Protein AF-A0A950DM46-F1 (afdb_monomer_lite)

Radius of gyration: 32.62 Å; chains: 1; bounding box: 121×44×93 Å

Foldseek 3Di:
DPPVPVVVVVVVVVVVVVVVVVVVVVVVVVVVVVVVVVVVVVVVVVVVVVVVVVVVLVVLLVVLLVLLLVLLVLLVQLLVLCVCCVVVVVVPSSVVSNVVSVVVSVVSVVVSVVSCVVSCVVPPPDDVLLVLLLVLQVLQQAHSSPDDPCSSVLLVVLLVVCLPPCLLVVLLVVCVVVVVLPLLLVLLVVLVHRSLCSCLLCLQASQQQWAWADQDPQAIQHGSNRDRPVLCVVLPWDADPCRRPSGGDPNTCSSVSNSVSNSVSVLLSVLCSALLVNGSLLSLLCSVVNCVQSRVLLVPWDPRSNCSYPVNSCVVPVVPRDPCSVVRSSNSSSSSSCLCAVVVSPHPDGRSNDPVD

Structure (mmCIF, N/CA/C/O backbone):
data_AF-A0A950DM46-F1
#
_entry.id   AF-A0A950DM46-F1
#
loop_
_atom_site.group_PDB
_atom_site.id
_atom_site.type_symbol
_atom_site.label_atom_id
_atom_site.label_alt_id
_atom_site.label_comp_id
_atom_site.label_asym_id
_atom_site.label_entity_id
_atom_site.label_seq_id
_atom_site.pdbx_PDB_ins_code
_atom_site.Cartn_x
_atom_site.Cartn_y
_atom_site.Cartn_z
_atom_site.occupancy
_atom_site.B_iso_or_equiv
_atom_site.auth_seq_id
_atom_site.auth_comp_id
_atom_site.auth_asym_id
_atom_site.auth_atom_id
_atom_site.pdbx_PDB_model_num
ATOM 1 N N . GLU A 1 1 ? -90.905 4.728 64.020 1.00 50.03 1 GLU A N 1
ATOM 2 C CA . GLU A 1 1 ? -89.471 5.110 64.030 1.00 50.03 1 GLU A CA 1
ATOM 3 C C . GLU A 1 1 ? -88.544 4.209 63.187 1.00 50.03 1 GLU A C 1
ATOM 5 O O . GLU A 1 1 ? -87.334 4.362 63.252 1.00 50.03 1 GLU A O 1
ATOM 10 N N . VAL A 1 2 ? -89.054 3.343 62.298 1.00 52.19 2 VAL A N 1
ATOM 11 C CA . VAL A 1 2 ? -88.246 2.278 61.648 1.00 52.19 2 VAL A CA 1
ATOM 12 C C . VAL A 1 2 ? -87.426 2.741 60.417 1.00 52.19 2 VAL A C 1
ATOM 14 O O . VAL A 1 2 ? -86.532 2.041 59.955 1.00 52.19 2 VAL A O 1
ATOM 17 N N . VAL A 1 3 ? -87.658 3.950 59.889 1.00 50.31 3 VAL A N 1
ATOM 18 C CA . VAL A 1 3 ? -87.017 4.432 58.637 1.00 50.31 3 VAL A CA 1
ATOM 19 C C . VAL A 1 3 ? -85.635 5.084 58.876 1.00 50.31 3 VAL A C 1
ATOM 21 O O . VAL A 1 3 ? -84.799 5.168 57.971 1.00 50.31 3 VAL A O 1
ATOM 24 N N . GLY A 1 4 ? -85.348 5.510 60.112 1.00 58.66 4 GLY A N 1
ATOM 25 C CA . GLY A 1 4 ? -84.106 6.208 60.471 1.00 58.66 4 GLY A CA 1
ATOM 26 C C . GLY A 1 4 ? -82.894 5.295 60.687 1.00 58.66 4 GLY A C 1
ATOM 27 O O . GLY A 1 4 ? -81.771 5.690 60.364 1.00 58.66 4 GLY A O 1
ATOM 28 N N . GLU A 1 5 ? -83.099 4.076 61.192 1.00 59.75 5 GLU A N 1
ATOM 29 C CA . GLU A 1 5 ? -82.005 3.127 61.447 1.00 59.75 5 GLU A CA 1
ATOM 30 C C . GLU A 1 5 ? -81.460 2.514 60.162 1.00 59.75 5 GLU A C 1
ATOM 32 O O . GLU A 1 5 ? -80.247 2.474 59.970 1.00 59.75 5 GLU A O 1
ATOM 37 N N . HIS A 1 6 ? -82.338 2.118 59.237 1.00 59.31 6 HIS A N 1
ATOM 38 C CA . HIS A 1 6 ? -81.925 1.476 57.989 1.00 59.31 6 HIS A CA 1
ATOM 39 C C . HIS A 1 6 ? -81.092 2.422 57.107 1.00 59.31 6 HIS A C 1
ATOM 41 O O . HIS A 1 6 ? -80.058 2.043 56.560 1.00 59.31 6 HIS A O 1
ATOM 47 N N . THR A 1 7 ? -81.474 3.702 57.067 1.00 68.38 7 THR A N 1
ATOM 48 C CA . THR A 1 7 ? -80.741 4.754 56.347 1.00 68.38 7 THR A CA 1
ATOM 49 C C . THR A 1 7 ? -79.381 5.063 56.987 1.00 68.38 7 THR A C 1
ATOM 51 O O . THR A 1 7 ? -78.403 5.297 56.272 1.00 68.38 7 THR A O 1
ATOM 54 N N . ARG A 1 8 ? -79.278 5.038 58.328 1.00 67.50 8 ARG A N 1
ATOM 55 C CA . ARG A 1 8 ? -77.979 5.143 59.017 1.00 67.50 8 ARG A CA 1
ATOM 56 C C . ARG A 1 8 ? -77.099 3.940 58.711 1.00 67.50 8 ARG A C 1
ATOM 58 O O . ARG A 1 8 ? -75.942 4.144 58.377 1.00 67.50 8 ARG A O 1
ATOM 65 N N . PHE A 1 9 ? -77.646 2.727 58.751 1.00 71.75 9 PHE A N 1
ATOM 66 C CA . PHE A 1 9 ? -76.908 1.495 58.470 1.00 71.75 9 PHE A CA 1
ATOM 67 C C . PHE A 1 9 ? -76.311 1.492 57.057 1.00 71.75 9 PHE A C 1
ATOM 69 O O . PHE A 1 9 ? -75.130 1.202 56.886 1.00 71.75 9 PHE A O 1
ATOM 76 N N . ILE A 1 10 ? -77.094 1.914 56.055 1.00 70.50 10 ILE A N 1
ATOM 77 C CA . ILE A 1 10 ? -76.623 2.054 54.670 1.00 70.50 10 ILE A CA 1
ATOM 78 C C . ILE A 1 10 ? -75.519 3.110 54.573 1.00 70.50 10 ILE A C 1
ATOM 80 O O . ILE A 1 10 ? -74.519 2.865 53.908 1.00 70.50 10 ILE A O 1
ATOM 84 N N . ARG A 1 11 ? -75.642 4.260 55.256 1.00 70.94 11 ARG A N 1
ATOM 85 C CA . ARG A 1 11 ? -74.584 5.289 55.285 1.00 70.94 11 ARG A CA 1
ATOM 86 C C . ARG A 1 11 ? -73.297 4.796 55.940 1.00 70.94 11 ARG A C 1
ATOM 88 O O . ARG A 1 11 ? -72.226 5.094 55.419 1.00 70.94 11 ARG A O 1
ATOM 95 N N . THR A 1 12 ? -73.389 4.062 57.047 1.00 71.88 12 THR A N 1
ATOM 96 C CA . THR A 1 12 ? -72.218 3.505 57.735 1.00 71.88 12 THR A CA 1
ATOM 97 C C . THR A 1 12 ? -71.532 2.460 56.859 1.00 71.88 12 THR A C 1
ATOM 99 O O . THR A 1 12 ? -70.332 2.567 56.637 1.00 71.88 12 THR A O 1
ATOM 102 N N . ALA A 1 13 ? -72.296 1.547 56.248 1.00 70.31 13 ALA A N 1
ATOM 103 C CA . ALA A 1 13 ? -71.770 0.557 55.308 1.00 70.31 13 ALA A CA 1
ATOM 104 C C . ALA A 1 13 ? -71.145 1.207 54.057 1.00 70.31 13 ALA A C 1
ATOM 106 O O . ALA A 1 13 ? -70.074 0.801 53.616 1.00 70.31 13 ALA A O 1
ATOM 107 N N . PHE A 1 14 ? -71.751 2.266 53.502 1.00 73.44 14 PHE A N 1
ATOM 108 C CA . PHE A 1 14 ? -71.174 3.009 52.372 1.00 73.44 14 PHE A CA 1
ATOM 109 C C . PHE A 1 14 ? -69.882 3.745 52.751 1.00 73.44 14 PHE A C 1
ATOM 111 O O . PHE A 1 14 ? -68.944 3.789 51.956 1.00 73.44 14 PHE A O 1
ATOM 118 N N . ALA A 1 15 ? -69.819 4.327 53.952 1.00 73.19 15 ALA A N 1
ATOM 119 C CA . ALA A 1 15 ? -68.618 4.983 54.466 1.00 73.19 15 ALA A CA 1
ATOM 120 C C . ALA A 1 15 ? -67.485 3.975 54.726 1.00 73.19 15 ALA A C 1
ATOM 122 O O . ALA A 1 15 ? -66.315 4.262 54.456 1.00 73.19 15 ALA A O 1
ATOM 123 N N . GLU A 1 16 ? -67.828 2.776 55.191 1.00 76.31 16 GLU A N 1
ATOM 124 C CA . GLU A 1 16 ? -66.898 1.668 55.408 1.00 76.31 16 GLU A CA 1
ATOM 125 C C . GLU A 1 16 ? -66.355 1.126 54.073 1.00 76.31 16 GLU A C 1
ATOM 127 O O . GLU A 1 16 ? -65.143 1.057 53.877 1.00 76.31 16 GLU A O 1
ATOM 132 N N . ILE A 1 17 ? -67.223 0.917 53.077 1.00 73.56 17 ILE A N 1
ATOM 133 C CA . ILE A 1 17 ? -66.819 0.539 51.711 1.00 73.56 17 ILE A CA 1
ATOM 134 C C . ILE A 1 17 ? -65.948 1.630 51.061 1.00 73.56 17 ILE A C 1
ATOM 136 O O . ILE A 1 17 ? -64.929 1.323 50.440 1.00 73.56 17 ILE A O 1
ATOM 140 N N . GLN A 1 18 ? -66.285 2.916 51.219 1.00 73.69 18 GLN A N 1
ATOM 141 C CA . GLN A 1 18 ? -65.465 4.015 50.688 1.00 73.69 18 GLN A CA 1
ATOM 142 C C . GLN A 1 18 ? -64.086 4.105 51.355 1.00 73.69 18 GLN A C 1
ATOM 144 O O . GLN A 1 18 ? -63.101 4.459 50.698 1.00 73.69 18 GLN A O 1
ATOM 149 N N . THR A 1 19 ? -63.990 3.816 52.653 1.00 75.81 19 THR A N 1
ATOM 150 C CA . THR A 1 19 ? -62.706 3.823 53.369 1.00 75.81 19 THR A CA 1
ATOM 151 C C . THR A 1 19 ? -61.852 2.606 53.013 1.00 75.81 19 THR A C 1
ATOM 153 O O . THR A 1 19 ? -60.647 2.769 52.803 1.00 75.81 19 THR A O 1
ATOM 156 N N . GLU A 1 20 ? -62.453 1.428 52.839 1.00 77.06 20 GLU A N 1
ATOM 157 C CA . GLU A 1 20 ? -61.808 0.231 52.281 1.00 77.06 20 GLU A CA 1
ATOM 158 C C . GLU A 1 20 ? -61.271 0.479 50.862 1.00 77.06 20 GLU A C 1
ATOM 160 O O . GLU A 1 20 ? -60.091 0.240 50.595 1.00 77.06 20 GLU A O 1
ATOM 165 N N . GLN A 1 21 ? -62.082 1.059 49.967 1.00 73.69 21 GLN A N 1
ATOM 166 C CA . GLN A 1 21 ? -61.667 1.389 48.598 1.00 73.69 21 GLN A CA 1
ATOM 167 C C . GLN A 1 21 ? -60.516 2.405 48.562 1.00 73.69 21 GLN A C 1
ATOM 169 O O . GLN A 1 21 ? -59.552 2.221 47.815 1.00 73.69 21 GLN A O 1
ATOM 174 N N . LYS A 1 22 ? -60.552 3.453 49.400 1.00 75.88 22 LYS A N 1
ATOM 175 C CA . LYS A 1 22 ? -59.443 4.420 49.517 1.00 75.88 22 LYS A CA 1
ATOM 176 C C . LYS A 1 22 ? -58.155 3.769 50.031 1.00 75.88 22 LYS A C 1
ATOM 178 O O . LYS A 1 22 ? -57.078 4.096 49.530 1.00 75.88 22 LYS A O 1
ATOM 183 N N . LYS A 1 23 ? -58.244 2.839 50.992 1.00 78.12 23 LYS A N 1
ATOM 184 C CA . LYS A 1 23 ? -57.094 2.057 51.488 1.00 78.12 23 LYS A CA 1
ATOM 185 C C . LYS A 1 23 ? -56.543 1.111 50.416 1.00 78.12 23 LYS A C 1
ATOM 187 O O . LYS A 1 23 ? -55.327 1.025 50.255 1.00 78.12 23 LYS A O 1
ATOM 192 N N . ALA A 1 24 ? -57.406 0.443 49.651 1.00 74.62 24 ALA A N 1
ATOM 193 C CA . ALA A 1 24 ? -56.998 -0.424 48.547 1.00 74.62 24 ALA A CA 1
ATOM 194 C C . ALA A 1 24 ? -56.292 0.370 47.434 1.00 74.62 24 ALA A C 1
ATOM 196 O O . ALA A 1 24 ? -55.216 -0.025 46.981 1.00 74.62 24 ALA A O 1
ATOM 197 N N . HIS A 1 25 ? -56.833 1.534 47.058 1.00 76.75 25 HIS A N 1
ATOM 198 C CA . HIS A 1 25 ? -56.236 2.400 46.043 1.00 76.75 25 HIS A CA 1
ATOM 199 C C . HIS A 1 25 ? -54.913 3.033 46.509 1.00 76.75 25 HIS A C 1
ATOM 201 O O . HIS A 1 25 ? -53.959 3.111 45.733 1.00 76.75 25 HIS A O 1
ATOM 207 N N . SER A 1 26 ? -54.795 3.425 47.786 1.00 77.50 26 SER A N 1
ATOM 208 C CA . SER A 1 26 ? -53.526 3.919 48.342 1.00 77.50 26 SER A CA 1
ATOM 209 C C . SER A 1 26 ? -52.462 2.817 48.412 1.00 77.50 26 SER A C 1
ATOM 211 O O . SER A 1 26 ? -51.301 3.070 48.088 1.00 77.50 26 SER A O 1
ATOM 213 N N . ARG A 1 27 ? -52.854 1.577 48.743 1.00 80.50 27 ARG A N 1
ATOM 214 C CA . ARG A 1 27 ? -51.976 0.398 48.719 1.00 80.50 27 ARG A CA 1
ATOM 215 C C . ARG A 1 27 ? -51.505 0.084 47.299 1.00 80.50 27 ARG A C 1
ATOM 217 O O . ARG A 1 27 ? -50.308 -0.103 47.106 1.00 80.50 27 ARG A O 1
ATOM 224 N N . GLN A 1 28 ? -52.402 0.108 46.309 1.00 78.25 28 GLN A N 1
ATOM 225 C CA . GLN A 1 28 ? -52.048 -0.042 44.892 1.00 78.25 28 GLN A CA 1
ATOM 226 C C . GLN A 1 28 ? -51.090 1.058 44.415 1.00 78.25 28 GLN A C 1
ATOM 228 O O . GLN A 1 28 ? -50.064 0.741 43.821 1.00 78.25 28 GLN A O 1
ATOM 233 N N . ARG A 1 29 ? -51.351 2.336 44.735 1.00 82.94 29 ARG A N 1
ATOM 234 C CA . ARG A 1 29 ? -50.423 3.446 44.438 1.00 82.94 29 ARG A CA 1
ATOM 235 C C . ARG A 1 29 ? -49.050 3.238 45.070 1.00 82.94 29 ARG A C 1
ATOM 237 O O . ARG A 1 29 ? -48.042 3.488 44.422 1.00 82.94 29 ARG A O 1
ATOM 244 N N . ARG A 1 30 ? -48.996 2.772 46.320 1.00 84.31 30 ARG A N 1
ATOM 245 C CA . ARG A 1 30 ? -47.734 2.522 47.029 1.00 84.31 30 ARG A CA 1
ATOM 246 C C . ARG A 1 30 ? -46.947 1.380 46.387 1.00 84.31 30 ARG A C 1
ATOM 248 O O . ARG A 1 30 ? -45.749 1.527 46.188 1.00 84.31 30 ARG A O 1
ATOM 255 N N . ILE A 1 31 ? -47.619 0.291 46.009 1.00 84.56 31 ILE A N 1
ATOM 256 C CA . ILE A 1 31 ? -47.013 -0.823 45.262 1.00 84.56 31 ILE A CA 1
ATOM 257 C C . ILE A 1 31 ? -46.482 -0.333 43.910 1.00 84.56 31 ILE A C 1
ATOM 259 O O . ILE A 1 31 ? -45.352 -0.648 43.553 1.00 84.56 31 ILE A O 1
ATOM 263 N N . PHE A 1 32 ? -47.253 0.483 43.189 1.00 80.75 32 PHE A N 1
ATOM 264 C CA . PHE A 1 32 ? -46.844 1.045 41.903 1.00 80.75 32 PHE A CA 1
ATOM 265 C C . PHE A 1 32 ? -45.624 1.972 42.025 1.00 80.75 32 PHE A C 1
ATOM 267 O O . PHE A 1 32 ? -44.680 1.849 41.252 1.00 80.75 32 PHE A O 1
ATOM 274 N N . LEU A 1 33 ? -45.591 2.849 43.034 1.00 86.06 33 LEU A N 1
ATOM 275 C CA . LEU A 1 33 ? -44.435 3.711 43.311 1.00 86.06 33 LEU A CA 1
ATOM 276 C C . LEU A 1 33 ? -43.188 2.906 43.700 1.00 86.06 33 LEU A C 1
ATOM 278 O O . LEU A 1 33 ? -42.092 3.239 43.257 1.00 86.06 33 LEU A O 1
ATOM 282 N N . ILE A 1 34 ? -43.348 1.832 44.481 1.00 89.81 34 ILE A N 1
ATOM 283 C CA . ILE A 1 34 ? -42.251 0.908 44.799 1.00 89.81 34 ILE A CA 1
ATOM 284 C C . ILE A 1 34 ? -41.756 0.220 43.524 1.00 89.81 34 ILE A C 1
ATOM 286 O O . ILE A 1 34 ? -40.552 0.176 43.299 1.00 89.81 34 ILE A O 1
ATOM 290 N N . ALA A 1 35 ? -42.657 -0.264 42.665 1.00 81.06 35 ALA A N 1
ATOM 291 C CA . ALA A 1 35 ? -42.292 -0.896 41.400 1.00 81.06 35 ALA A CA 1
ATOM 292 C C . ALA A 1 35 ? -41.526 0.066 40.474 1.00 81.06 35 ALA A C 1
ATOM 294 O O . ALA A 1 35 ? -40.492 -0.314 39.928 1.00 81.06 35 ALA A O 1
ATOM 295 N N . ILE A 1 36 ? -41.966 1.326 40.358 1.00 86.56 36 ILE A N 1
ATOM 296 C CA . ILE A 1 36 ? -41.231 2.373 39.628 1.00 86.56 36 ILE A CA 1
ATOM 297 C C . ILE A 1 36 ? -39.853 2.610 40.252 1.00 86.56 36 ILE A C 1
ATOM 299 O O . ILE A 1 36 ? -38.864 2.673 39.528 1.00 86.56 36 ILE A O 1
ATOM 303 N N . GLY A 1 37 ? -39.770 2.714 41.582 1.00 88.94 37 GLY A N 1
ATOM 304 C CA . GLY A 1 37 ? -38.500 2.892 42.288 1.00 88.94 37 GLY A CA 1
ATOM 305 C C . GLY A 1 37 ? -37.523 1.742 42.032 1.00 88.94 37 GLY A C 1
ATOM 306 O O . GLY A 1 37 ? -36.356 1.983 41.737 1.00 88.94 37 GLY A O 1
ATOM 307 N N . VAL A 1 38 ? -38.005 0.496 42.060 1.00 90.06 38 VAL A N 1
ATOM 308 C CA . VAL A 1 38 ? -37.207 -0.698 41.740 1.00 90.06 38 VAL A CA 1
ATOM 309 C C . VAL A 1 38 ? -36.726 -0.663 40.288 1.00 90.06 38 VAL A C 1
ATOM 311 O O . VAL A 1 38 ? -35.542 -0.880 40.039 1.00 90.06 38 VAL A O 1
ATOM 314 N N . LEU A 1 39 ? -37.600 -0.333 39.332 1.00 85.94 39 LEU A N 1
ATOM 315 C CA . LEU A 1 39 ? -37.222 -0.205 37.920 1.00 85.94 39 LEU A CA 1
ATOM 316 C C . LEU A 1 39 ? -36.185 0.903 37.696 1.00 85.94 39 LEU A C 1
ATOM 318 O O . LEU A 1 39 ? -35.246 0.706 36.927 1.00 85.94 39 LEU A O 1
ATOM 322 N N . ALA A 1 40 ? -36.307 2.035 38.392 1.00 88.12 40 ALA A N 1
ATOM 323 C CA . ALA A 1 40 ? -35.333 3.120 38.326 1.00 88.12 40 ALA A CA 1
ATOM 324 C C . ALA A 1 40 ? -33.957 2.683 38.859 1.00 88.12 40 ALA A C 1
ATOM 326 O O . ALA A 1 40 ? -32.942 2.944 38.216 1.00 88.12 40 ALA A O 1
ATOM 327 N N . VAL A 1 41 ? -33.913 1.960 39.984 1.00 93.56 41 VAL A N 1
ATOM 328 C CA . VAL A 1 41 ? -32.663 1.415 40.544 1.00 93.56 41 VAL A CA 1
ATOM 329 C C . VAL A 1 41 ? -32.025 0.397 39.597 1.00 93.56 41 VAL A C 1
ATOM 331 O O . VAL A 1 41 ? -30.820 0.464 39.364 1.00 93.56 41 VAL A O 1
ATOM 334 N N . ILE A 1 42 ? -32.816 -0.502 39.000 1.00 90.00 42 ILE A N 1
ATOM 335 C CA . ILE A 1 42 ? -32.326 -1.456 37.992 1.00 90.00 42 ILE A CA 1
ATOM 336 C C . ILE A 1 42 ? -31.770 -0.708 36.774 1.00 90.00 42 ILE A C 1
ATOM 338 O O . ILE A 1 42 ? -30.680 -1.031 36.310 1.00 90.00 42 ILE A O 1
ATOM 342 N N . GLY A 1 43 ? -32.469 0.320 36.285 1.00 86.19 43 GLY A N 1
ATOM 343 C CA . GLY A 1 43 ? -32.009 1.150 35.171 1.00 86.19 43 GLY A CA 1
ATOM 344 C C . GLY A 1 43 ? -30.679 1.850 35.463 1.00 86.19 43 GLY A C 1
ATOM 345 O O . GLY A 1 43 ? -29.779 1.820 34.627 1.00 86.19 43 GLY A O 1
ATOM 346 N N . ILE A 1 44 ? -30.515 2.408 36.668 1.00 93.31 44 ILE A N 1
ATOM 347 C CA . ILE A 1 44 ? -29.252 3.014 37.119 1.00 93.31 44 ILE A CA 1
ATOM 348 C C . ILE A 1 44 ? -28.146 1.960 37.218 1.00 93.31 44 ILE A C 1
ATOM 350 O O . ILE A 1 44 ? -27.027 2.222 36.788 1.00 93.31 44 ILE A O 1
ATOM 354 N N . ALA A 1 45 ? -28.439 0.765 37.738 1.00 89.50 45 ALA A N 1
ATOM 355 C CA . ALA A 1 45 ? -27.462 -0.316 37.842 1.00 89.50 45 ALA A CA 1
ATOM 356 C C . ALA A 1 45 ? -27.002 -0.811 36.459 1.00 89.50 45 ALA A C 1
ATOM 358 O O . ALA A 1 45 ? -25.802 -0.944 36.227 1.00 89.50 45 ALA A O 1
ATOM 359 N N . ILE A 1 46 ? -27.934 -1.016 35.519 1.00 90.69 46 ILE A N 1
ATOM 360 C CA . ILE A 1 46 ? -27.627 -1.385 34.127 1.00 90.69 46 ILE A CA 1
ATOM 361 C C . ILE A 1 46 ? -26.831 -0.269 33.446 1.00 90.69 46 ILE A C 1
ATOM 363 O O . ILE A 1 46 ? -25.808 -0.546 32.825 1.00 90.69 46 ILE A O 1
ATOM 367 N N . GLY A 1 47 ? -27.262 0.987 33.589 1.00 88.56 47 GLY A N 1
ATOM 368 C CA . GLY A 1 47 ? -26.566 2.147 33.032 1.00 88.56 47 GLY A CA 1
ATOM 369 C C . GLY A 1 47 ? -25.154 2.307 33.598 1.00 88.56 47 GLY A C 1
ATOM 370 O O . GLY A 1 47 ? -24.208 2.509 32.841 1.00 88.56 47 GLY A O 1
ATOM 371 N N . GLY A 1 48 ? -24.987 2.139 34.911 1.00 91.19 48 GLY A N 1
ATOM 372 C CA . GLY A 1 48 ? -23.693 2.172 35.590 1.00 91.19 48 GLY A CA 1
ATOM 373 C C . GLY A 1 48 ? -22.772 1.031 35.155 1.00 91.19 48 GLY A C 1
ATOM 374 O O . GLY A 1 48 ? -21.595 1.264 34.885 1.00 91.19 48 GLY A O 1
ATOM 375 N N . TYR A 1 49 ? -23.306 -0.184 35.008 1.00 89.38 49 TYR A N 1
ATOM 376 C CA . TYR A 1 49 ? -22.556 -1.331 34.495 1.00 89.38 49 TYR A CA 1
ATOM 377 C C . TYR A 1 49 ? -22.135 -1.134 33.030 1.00 89.38 49 TYR A C 1
ATOM 379 O O . TYR A 1 49 ? -20.968 -1.333 32.696 1.00 89.38 49 TYR A O 1
ATOM 387 N N . ALA A 1 50 ? -23.041 -0.662 32.167 1.00 85.12 50 ALA A N 1
ATOM 388 C CA . ALA A 1 50 ? -22.738 -0.335 30.773 1.00 85.12 50 ALA A CA 1
ATOM 389 C C . ALA A 1 50 ? -21.685 0.781 30.659 1.00 85.12 50 ALA A C 1
ATOM 391 O O . ALA A 1 50 ? -20.758 0.677 29.857 1.00 85.12 50 ALA A O 1
ATOM 392 N N . TYR A 1 51 ? -21.774 1.814 31.503 1.00 88.38 51 TYR A N 1
ATOM 393 C CA . TYR A 1 51 ? -20.780 2.884 31.578 1.00 88.38 51 TYR A CA 1
ATOM 394 C C . TYR A 1 51 ? -19.405 2.362 32.017 1.00 88.38 51 TYR A C 1
ATOM 396 O O . TYR A 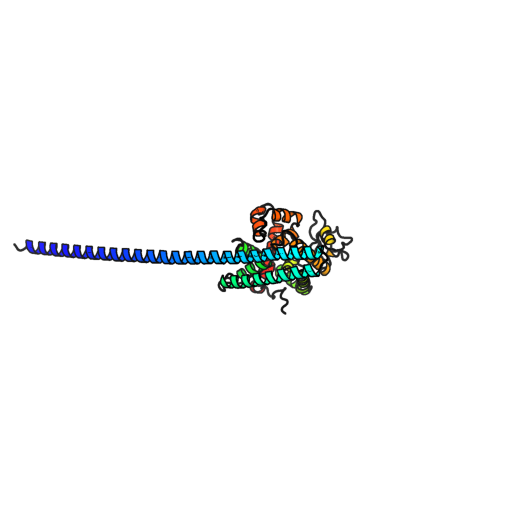1 51 ? -18.391 2.708 31.410 1.00 88.38 51 TYR A O 1
ATOM 404 N N . HIS A 1 52 ? -19.361 1.481 33.021 1.00 89.62 52 HIS A N 1
ATOM 405 C CA . HIS A 1 52 ? -18.123 0.844 33.468 1.00 89.62 52 HIS A CA 1
ATOM 406 C C . HIS A 1 52 ? -17.488 -0.013 32.363 1.00 89.62 52 HIS A C 1
ATOM 408 O O . HIS A 1 52 ? -16.296 0.129 32.092 1.00 89.62 52 HIS A O 1
ATOM 414 N N . LEU A 1 53 ? -18.285 -0.831 31.666 1.00 81.00 53 LEU A N 1
ATOM 415 C CA . LEU A 1 53 ? -17.832 -1.596 30.499 1.00 81.00 53 LEU A CA 1
ATOM 416 C C . LEU A 1 53 ? -17.280 -0.682 29.398 1.00 81.00 53 LEU A C 1
ATOM 418 O O . LEU A 1 53 ? -16.239 -0.976 28.814 1.00 81.00 53 LEU A O 1
ATOM 422 N N . GLN A 1 54 ? -17.932 0.453 29.136 1.00 80.50 54 GLN A N 1
ATOM 423 C CA . GLN A 1 54 ? -17.466 1.419 28.143 1.00 80.50 54 GLN A CA 1
ATOM 424 C C . GLN A 1 54 ? -16.152 2.097 28.559 1.00 80.50 54 GLN A C 1
ATOM 426 O O . GLN A 1 54 ? -15.319 2.390 27.700 1.00 80.50 54 GLN A O 1
ATOM 431 N N . ILE A 1 55 ? -15.944 2.363 29.853 1.00 83.00 55 ILE A N 1
ATOM 432 C CA . ILE A 1 55 ? -14.658 2.853 30.373 1.00 83.00 55 ILE A CA 1
ATOM 433 C C . ILE A 1 55 ? -13.574 1.790 30.194 1.00 83.00 55 ILE A C 1
ATOM 435 O O . ILE A 1 55 ? -12.512 2.110 29.664 1.00 83.00 55 ILE A O 1
ATOM 439 N N . GLN A 1 56 ? -13.838 0.538 30.578 1.00 80.31 56 GLN A N 1
ATOM 440 C CA . GLN A 1 56 ? -12.873 -0.550 30.407 1.00 80.31 56 GLN A CA 1
ATOM 441 C C . GLN A 1 56 ? -12.495 -0.739 28.933 1.00 80.31 56 GLN A C 1
ATOM 443 O O . GLN A 1 56 ? -11.311 -0.797 28.611 1.00 80.31 56 GLN A O 1
ATOM 448 N N . ALA A 1 57 ? -13.476 -0.739 28.027 1.00 76.56 57 ALA A N 1
ATOM 449 C CA . ALA A 1 57 ? -13.232 -0.841 26.591 1.00 76.56 57 ALA A CA 1
ATOM 450 C C . ALA A 1 57 ? -12.402 0.339 26.054 1.00 76.56 57 ALA A C 1
ATOM 452 O O . ALA A 1 57 ? -11.500 0.136 25.241 1.00 76.56 57 ALA A O 1
ATOM 453 N N . ARG A 1 58 ? -12.667 1.571 26.516 1.00 80.50 58 ARG A N 1
ATOM 454 C CA . ARG A 1 58 ? -11.860 2.751 26.159 1.00 80.50 58 ARG A CA 1
ATOM 455 C C . ARG A 1 58 ? -10.415 2.614 26.633 1.00 80.50 58 ARG A C 1
ATOM 457 O O . ARG A 1 58 ? -9.507 2.826 25.837 1.00 80.50 58 ARG A O 1
ATOM 464 N N . HIS A 1 59 ? -10.216 2.205 27.882 1.00 83.12 59 HIS A N 1
ATOM 465 C CA . HIS A 1 59 ? -8.885 2.017 28.452 1.00 83.12 59 HIS A CA 1
ATOM 466 C C . HIS A 1 59 ? -8.097 0.923 27.721 1.00 83.12 59 HIS A C 1
ATOM 468 O O . HIS A 1 59 ? -6.932 1.112 27.383 1.00 83.12 59 HIS A O 1
ATOM 474 N N . GLN A 1 60 ? -8.742 -0.201 27.401 1.00 79.44 60 GLN A N 1
ATOM 475 C CA . GLN A 1 60 ? -8.092 -1.258 26.637 1.00 79.44 60 GLN A CA 1
ATOM 476 C C . GLN A 1 60 ? -7.708 -0.780 25.227 1.00 79.44 60 GLN A C 1
ATOM 478 O O . GLN A 1 60 ? -6.577 -0.989 24.795 1.00 79.44 60 GLN A O 1
ATOM 483 N N . ARG A 1 61 ? -8.601 -0.077 24.517 1.00 77.56 61 ARG A N 1
ATOM 484 C CA . ARG A 1 61 ? -8.281 0.508 23.201 1.00 77.56 61 ARG A CA 1
ATOM 485 C C . ARG A 1 61 ? -7.086 1.458 23.257 1.00 77.56 61 ARG A C 1
ATOM 487 O O . ARG A 1 61 ? -6.261 1.439 22.353 1.00 77.56 61 ARG A O 1
ATOM 494 N N . GLU A 1 62 ? -6.973 2.253 24.315 1.00 82.81 62 GLU A N 1
ATOM 495 C CA . GLU A 1 62 ? -5.841 3.158 24.511 1.00 82.81 62 GLU A CA 1
ATOM 496 C C . GLU A 1 62 ? -4.516 2.404 24.702 1.00 82.81 62 GLU A C 1
ATOM 498 O O . GLU A 1 62 ? -3.520 2.758 24.075 1.00 82.81 62 GLU A O 1
ATOM 503 N N . ILE A 1 63 ? -4.502 1.315 25.479 1.00 84.06 63 ILE A N 1
ATOM 504 C CA . ILE A 1 63 ? -3.315 0.454 25.621 1.00 84.06 63 ILE A CA 1
ATOM 505 C C . ILE A 1 63 ? -2.896 -0.121 24.265 1.00 84.06 63 ILE A C 1
ATOM 507 O O . ILE A 1 63 ? -1.721 -0.062 23.906 1.00 84.06 63 ILE A O 1
ATOM 511 N N . ALA A 1 64 ? -3.847 -0.650 23.494 1.00 81.06 64 ALA A N 1
ATOM 512 C CA . ALA A 1 64 ? -3.561 -1.193 22.173 1.00 81.06 64 ALA A CA 1
ATOM 513 C C . ALA A 1 64 ? -3.012 -0.132 21.213 1.00 81.06 64 ALA A C 1
ATOM 515 O O . ALA A 1 64 ? -2.024 -0.382 20.527 1.00 81.06 64 ALA A O 1
ATOM 516 N N . ARG A 1 65 ? -3.605 1.065 21.203 1.00 82.50 65 ARG A N 1
ATOM 517 C CA . ARG A 1 65 ? -3.097 2.205 20.433 1.00 82.50 65 ARG A CA 1
ATOM 518 C C . ARG A 1 65 ? -1.655 2.532 20.816 1.00 82.50 65 ARG A C 1
ATOM 520 O O . ARG A 1 65 ? -0.802 2.657 19.945 1.00 82.50 65 ARG A O 1
ATOM 527 N N . ASN A 1 66 ? -1.362 2.597 22.112 1.00 84.88 66 ASN A N 1
ATOM 528 C CA . ASN A 1 66 ? -0.015 2.884 22.602 1.00 84.88 66 ASN A CA 1
ATOM 529 C C . ASN A 1 66 ? 0.989 1.789 22.209 1.00 84.88 66 ASN A C 1
ATOM 531 O O . ASN A 1 66 ? 2.119 2.106 21.848 1.00 84.88 66 ASN A O 1
ATOM 535 N N . LEU A 1 67 ? 0.586 0.513 22.223 1.00 85.44 67 LEU A N 1
ATOM 536 C CA . LEU A 1 67 ? 1.413 -0.597 21.736 1.00 85.44 67 LEU A CA 1
ATOM 537 C C . LEU A 1 67 ? 1.681 -0.493 20.230 1.00 85.44 67 LEU A C 1
ATOM 539 O O . LEU A 1 67 ? 2.820 -0.675 19.803 1.00 85.44 67 LEU A O 1
ATOM 543 N N . PHE A 1 68 ? 0.661 -0.162 19.438 1.00 84.75 68 PHE A N 1
ATOM 544 C CA . PHE A 1 68 ? 0.809 0.065 18.002 1.00 84.75 68 PHE A CA 1
ATOM 545 C C . PHE A 1 68 ? 1.770 1.232 17.718 1.00 84.75 68 PHE A C 1
ATOM 547 O O . PHE A 1 68 ? 2.690 1.095 16.915 1.00 84.75 68 PHE A O 1
ATOM 554 N N . TYR A 1 69 ? 1.640 2.350 18.436 1.00 85.31 69 TYR A N 1
ATOM 555 C CA . TYR A 1 69 ? 2.548 3.495 18.297 1.00 85.31 69 TYR A CA 1
ATOM 556 C C . TYR A 1 69 ? 3.970 3.178 18.762 1.00 85.31 69 TYR A C 1
ATOM 558 O O . TYR A 1 69 ? 4.931 3.607 18.126 1.00 85.31 69 TYR A O 1
ATOM 566 N N . ALA A 1 70 ? 4.127 2.376 19.817 1.00 86.06 70 ALA A N 1
ATOM 567 C CA . ALA A 1 70 ? 5.435 1.893 20.241 1.00 86.06 70 ALA A CA 1
ATOM 568 C C . ALA A 1 70 ? 6.084 1.010 19.164 1.00 86.06 70 ALA A C 1
ATOM 570 O O . ALA A 1 70 ? 7.268 1.176 18.884 1.00 86.06 70 ALA A O 1
ATOM 571 N N . MET A 1 71 ? 5.317 0.119 18.525 1.00 85.88 71 MET A N 1
ATOM 572 C CA . MET A 1 71 ? 5.794 -0.690 17.399 1.00 85.88 71 MET A CA 1
ATOM 573 C C . MET A 1 71 ? 6.270 0.205 16.249 1.00 85.88 71 MET A C 1
ATOM 575 O O . MET A 1 71 ? 7.387 0.035 15.772 1.00 85.88 71 MET A O 1
ATOM 579 N N . LYS A 1 72 ? 5.475 1.218 15.884 1.00 84.06 72 LYS A N 1
ATOM 580 C CA . LYS A 1 72 ? 5.826 2.190 14.841 1.00 84.06 72 LYS A CA 1
ATOM 581 C C . LYS A 1 72 ? 7.071 3.004 15.162 1.00 84.06 72 LYS A C 1
ATOM 583 O O . LYS A 1 72 ? 7.877 3.259 14.279 1.00 84.06 72 LYS A O 1
ATOM 588 N N . SER A 1 73 ? 7.248 3.401 16.418 1.00 84.69 73 SER A N 1
ATOM 589 C CA . SER A 1 73 ? 8.466 4.091 16.846 1.00 84.69 73 SER A CA 1
ATOM 590 C C . SER A 1 73 ? 9.703 3.209 16.676 1.00 84.69 73 SER A C 1
ATOM 592 O O . SER A 1 73 ? 10.751 3.715 16.295 1.00 84.69 73 SER A O 1
ATOM 594 N N . VAL A 1 74 ? 9.591 1.900 16.929 1.00 86.06 74 VAL A N 1
ATOM 595 C CA . VAL A 1 74 ? 10.699 0.961 16.704 1.00 86.06 74 VAL A CA 1
ATOM 596 C C . VAL A 1 74 ? 10.972 0.768 15.210 1.00 86.06 74 VAL A C 1
ATOM 598 O O . VAL A 1 74 ? 12.134 0.660 14.838 1.00 86.06 74 VAL A O 1
ATOM 601 N N . ASP A 1 75 ? 9.952 0.793 14.345 1.00 82.50 75 ASP A N 1
ATOM 602 C CA . ASP A 1 75 ? 10.158 0.767 12.884 1.00 82.50 75 ASP A CA 1
ATOM 603 C C . ASP A 1 75 ? 11.043 1.938 12.417 1.00 82.50 75 ASP A C 1
ATOM 605 O O . ASP A 1 75 ? 11.939 1.751 11.595 1.00 82.50 75 ASP A O 1
ATOM 609 N N . VAL A 1 76 ? 10.847 3.132 12.992 1.00 81.38 76 VAL A N 1
ATOM 610 C CA . VAL A 1 76 ? 11.699 4.303 12.720 1.00 81.38 76 VAL A CA 1
ATOM 611 C C . VAL A 1 76 ? 13.134 4.077 13.210 1.00 81.38 76 VAL A C 1
ATOM 613 O O . VAL A 1 76 ? 14.077 4.359 12.475 1.00 81.38 76 VAL A O 1
ATOM 616 N N . GLU A 1 77 ? 13.311 3.528 14.419 1.00 85.19 77 GLU A N 1
ATOM 617 C CA . GLU A 1 77 ? 14.638 3.193 14.967 1.00 85.19 77 GLU A CA 1
ATOM 618 C C . GLU A 1 77 ? 15.388 2.184 14.071 1.00 85.19 77 GLU A C 1
ATOM 620 O O . GLU A 1 77 ? 16.595 2.321 13.867 1.00 85.19 77 GLU A O 1
ATOM 625 N N . ILE A 1 78 ? 14.682 1.196 13.502 1.00 82.94 78 ILE A N 1
ATOM 626 C CA . ILE A 1 78 ? 15.249 0.229 12.546 1.00 82.94 78 ILE A CA 1
ATOM 627 C C . ILE A 1 78 ? 15.730 0.954 11.289 1.00 82.94 78 ILE A C 1
ATOM 629 O O . ILE A 1 78 ? 16.894 0.814 10.917 1.00 82.94 78 ILE A O 1
ATOM 633 N N . ALA A 1 79 ? 14.871 1.770 10.672 1.00 77.88 79 ALA A N 1
ATOM 634 C CA . ALA A 1 79 ? 15.216 2.499 9.453 1.00 77.88 79 ALA A CA 1
ATOM 635 C C . ALA A 1 79 ? 16.413 3.448 9.661 1.00 77.88 79 ALA A C 1
ATOM 637 O O . ALA A 1 79 ? 17.277 3.585 8.791 1.00 77.88 79 ALA A O 1
ATOM 638 N N . GLU A 1 80 ? 16.505 4.098 10.824 1.00 80.81 80 GLU A N 1
ATOM 639 C CA . GLU A 1 80 ? 17.659 4.923 11.190 1.00 80.81 80 GLU A CA 1
ATOM 640 C C . GLU A 1 80 ? 18.934 4.090 11.363 1.00 80.81 80 GLU A C 1
ATOM 642 O O . GLU A 1 80 ? 19.987 4.476 10.845 1.00 80.81 80 GLU A O 1
ATOM 647 N N . ALA A 1 81 ? 18.848 2.942 12.039 1.00 83.06 81 ALA A N 1
ATOM 648 C CA . ALA A 1 81 ? 19.975 2.034 12.230 1.00 83.06 81 ALA A CA 1
ATOM 649 C C . ALA A 1 81 ? 20.497 1.475 10.896 1.00 83.06 81 ALA A C 1
ATOM 651 O O . ALA A 1 81 ? 21.710 1.429 10.685 1.00 83.06 81 ALA A O 1
ATOM 652 N N . GLU A 1 82 ? 19.607 1.123 9.966 1.00 77.25 82 GLU A N 1
ATOM 653 C CA . GLU A 1 82 ? 19.971 0.682 8.615 1.00 77.25 82 GLU A CA 1
ATOM 654 C C . GLU A 1 82 ? 20.710 1.778 7.840 1.00 77.25 82 GLU A C 1
ATOM 656 O O . GLU A 1 82 ? 21.776 1.530 7.272 1.00 77.25 82 GLU A O 1
ATOM 661 N N . ARG A 1 83 ? 20.209 3.021 7.865 1.00 75.88 83 ARG A N 1
ATOM 662 C CA . ARG A 1 83 ? 20.901 4.152 7.220 1.00 75.88 83 ARG A CA 1
ATOM 663 C C . ARG A 1 83 ? 22.269 4.407 7.835 1.00 75.88 83 ARG A C 1
ATOM 665 O O . ARG A 1 83 ? 23.227 4.670 7.112 1.00 75.88 83 ARG A O 1
ATOM 672 N N . GLN A 1 84 ? 22.379 4.335 9.159 1.00 79.69 84 GLN A N 1
ATOM 673 C CA . GLN A 1 84 ? 23.662 4.488 9.840 1.00 79.69 84 GLN A CA 1
ATOM 674 C C . GLN A 1 84 ? 24.635 3.373 9.450 1.00 79.69 84 GLN A C 1
ATOM 676 O O . GLN A 1 84 ? 25.791 3.673 9.169 1.00 79.69 84 GLN A O 1
ATOM 681 N N . ALA A 1 85 ? 24.170 2.123 9.360 1.00 80.31 85 ALA A N 1
ATOM 682 C CA . ALA A 1 85 ? 24.970 0.978 8.923 1.00 80.31 85 ALA A CA 1
ATOM 683 C C . ALA A 1 85 ? 25.496 1.142 7.487 1.00 80.31 85 ALA A C 1
ATOM 685 O O . ALA A 1 85 ? 26.643 0.800 7.197 1.00 80.31 85 ALA A O 1
ATOM 686 N N . LEU A 1 86 ? 24.667 1.689 6.592 1.00 74.44 86 LEU A N 1
ATOM 687 C CA . LEU A 1 86 ? 25.053 1.992 5.214 1.00 74.44 86 LEU A CA 1
ATOM 688 C C . LEU A 1 86 ? 26.095 3.121 5.144 1.00 74.44 86 LEU A C 1
ATOM 690 O O . LEU A 1 86 ? 27.013 3.049 4.329 1.00 74.44 86 LEU A O 1
ATOM 694 N N . ASN A 1 87 ? 25.984 4.131 6.012 1.00 78.25 87 ASN A N 1
ATOM 695 C CA . ASN A 1 87 ? 26.842 5.320 5.994 1.00 78.25 87 ASN A CA 1
ATOM 696 C C . ASN A 1 87 ? 28.167 5.160 6.762 1.00 78.25 87 ASN A C 1
ATOM 698 O O . ASN A 1 87 ? 29.149 5.812 6.415 1.00 78.25 87 ASN A O 1
ATOM 702 N N . SER A 1 88 ? 28.212 4.341 7.818 1.00 73.69 88 SER A N 1
ATOM 703 C CA . SER A 1 88 ? 29.372 4.238 8.720 1.00 73.69 88 SER A CA 1
ATOM 704 C C . SER A 1 88 ? 30.471 3.296 8.221 1.00 73.69 88 SER A C 1
ATOM 706 O O . SER A 1 88 ? 31.580 3.322 8.749 1.00 73.69 88 SER A O 1
ATOM 708 N N . GLY A 1 89 ? 30.178 2.433 7.241 1.00 65.88 89 GLY A N 1
ATOM 709 C CA . GLY A 1 89 ? 31.090 1.383 6.767 1.00 65.88 89 GLY A CA 1
ATOM 710 C C . GLY A 1 89 ? 31.297 0.223 7.757 1.00 65.88 89 GLY A C 1
ATOM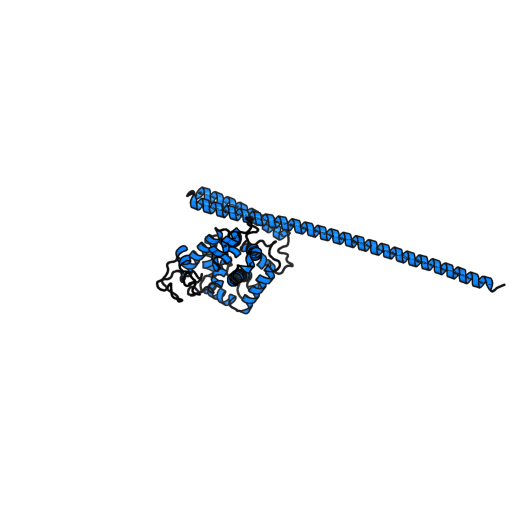 711 O O . GLY A 1 89 ? 31.753 -0.846 7.347 1.00 65.88 89 GLY A O 1
ATOM 712 N N . ASP A 1 90 ? 30.905 0.383 9.026 1.00 73.19 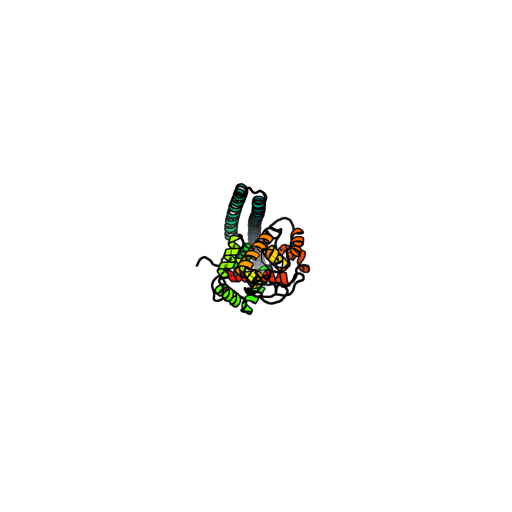90 ASP A N 1
ATOM 713 C CA . ASP A 1 90 ? 30.887 -0.667 10.047 1.00 73.19 90 ASP A CA 1
ATOM 714 C C . ASP A 1 90 ? 29.576 -1.458 9.966 1.00 73.19 90 ASP A C 1
ATOM 716 O O . ASP A 1 90 ? 28.606 -1.247 10.706 1.00 73.19 90 ASP A O 1
ATOM 720 N N . LYS A 1 91 ? 29.566 -2.407 9.027 1.00 69.56 91 LYS A N 1
ATOM 721 C CA . LYS A 1 91 ? 28.432 -3.310 8.807 1.00 69.56 91 LYS A CA 1
ATOM 722 C C . LYS A 1 91 ? 28.083 -4.129 10.051 1.00 69.56 91 LYS A C 1
ATOM 724 O O . LYS A 1 91 ? 26.934 -4.531 10.191 1.00 69.56 91 LYS A O 1
ATOM 729 N N . GLN A 1 92 ? 29.038 -4.396 10.942 1.00 75.19 92 GLN A N 1
ATOM 730 C CA . GLN A 1 92 ? 28.834 -5.312 12.061 1.00 75.19 92 GLN A CA 1
ATOM 731 C C . GLN A 1 92 ? 28.126 -4.625 13.233 1.00 75.19 92 GLN A C 1
ATOM 733 O O . GLN A 1 92 ? 27.169 -5.185 13.774 1.00 75.19 92 GLN A O 1
ATOM 738 N N . ALA A 1 93 ? 28.532 -3.401 13.584 1.00 71.06 93 ALA A N 1
ATOM 739 C CA . ALA A 1 93 ? 27.833 -2.601 14.590 1.00 71.06 93 ALA A CA 1
ATOM 740 C C . ALA A 1 93 ? 26.417 -2.218 14.127 1.00 71.06 93 ALA A C 1
ATOM 742 O O . ALA A 1 93 ? 25.462 -2.323 14.901 1.00 71.06 93 ALA A O 1
ATOM 743 N N . GLY A 1 94 ? 26.269 -1.856 12.847 1.00 74.19 94 GLY A N 1
ATOM 744 C CA . GLY A 1 94 ? 24.975 -1.567 12.235 1.00 74.19 94 GLY A CA 1
ATOM 745 C C . GLY A 1 94 ? 24.021 -2.764 12.261 1.00 74.19 94 GLY A C 1
ATOM 746 O O . GLY A 1 94 ? 22.892 -2.646 12.732 1.00 74.19 94 GLY A O 1
ATOM 747 N N . LEU A 1 95 ? 24.496 -3.946 11.854 1.00 78.94 95 LEU A N 1
ATOM 748 C CA . LEU A 1 95 ? 23.691 -5.171 11.862 1.00 78.94 95 LEU A CA 1
ATOM 749 C C . LEU A 1 95 ? 23.285 -5.593 13.284 1.00 78.94 95 LEU A C 1
ATOM 751 O O . LEU A 1 95 ? 22.165 -6.046 13.503 1.00 78.94 95 LEU A O 1
ATOM 755 N N . ALA A 1 96 ? 24.164 -5.410 14.274 1.00 83.69 96 ALA A N 1
ATOM 756 C CA . ALA A 1 96 ? 23.834 -5.685 15.670 1.00 83.69 96 ALA A CA 1
ATOM 757 C C . ALA A 1 96 ? 22.726 -4.758 16.205 1.00 83.69 96 ALA A C 1
ATOM 759 O O . ALA A 1 96 ? 21.843 -5.216 16.935 1.00 83.69 96 ALA A O 1
ATOM 760 N N . ALA A 1 97 ? 22.749 -3.473 15.831 1.00 83.19 97 ALA A N 1
ATOM 761 C CA . ALA A 1 97 ? 21.701 -2.520 16.184 1.00 83.19 97 ALA A CA 1
ATOM 762 C C . ALA A 1 97 ? 20.360 -2.886 15.527 1.00 83.19 97 ALA A C 1
ATOM 764 O O . ALA A 1 97 ? 19.355 -2.986 16.231 1.00 83.19 97 ALA A O 1
ATOM 765 N N . VAL A 1 98 ? 20.360 -3.177 14.220 1.00 84.00 98 VAL A N 1
ATOM 766 C CA . VAL A 1 98 ? 19.165 -3.614 13.475 1.00 84.00 98 VAL A CA 1
ATOM 767 C C . VAL A 1 98 ? 18.549 -4.858 14.119 1.00 84.00 98 VAL A C 1
ATOM 769 O O . VAL A 1 98 ? 17.397 -4.811 14.547 1.00 84.00 98 VAL A O 1
ATOM 772 N N . ASN A 1 99 ? 19.336 -5.918 14.336 1.00 86.94 99 ASN A N 1
ATOM 773 C CA . ASN A 1 99 ? 18.859 -7.161 14.958 1.00 86.94 99 ASN A CA 1
ATOM 774 C C . ASN A 1 99 ? 18.233 -6.930 16.347 1.00 86.94 99 ASN A C 1
ATOM 776 O O . ASN A 1 99 ? 17.247 -7.570 16.721 1.00 86.94 99 ASN A O 1
ATOM 780 N N . LYS A 1 100 ? 18.800 -6.009 17.139 1.00 89.62 100 LYS A N 1
ATOM 781 C CA . LYS A 1 100 ? 18.265 -5.645 18.457 1.00 89.62 100 LYS A CA 1
ATOM 782 C C . LYS A 1 100 ? 16.894 -4.974 18.338 1.00 89.62 100 LYS A C 1
ATOM 784 O O . LYS A 1 100 ? 15.981 -5.323 19.093 1.00 89.62 100 LYS A O 1
ATOM 789 N N . TYR A 1 101 ? 16.749 -4.012 17.430 1.00 88.56 101 TYR A N 1
ATOM 790 C CA . TYR A 1 101 ? 15.479 -3.321 17.219 1.00 88.56 101 TYR A CA 1
ATOM 791 C C . TYR A 1 101 ? 14.422 -4.247 16.609 1.00 88.56 101 TYR A C 1
ATOM 793 O O . TYR A 1 101 ? 13.281 -4.238 17.068 1.00 88.56 101 TYR A O 1
ATOM 801 N N . GLU A 1 102 ? 14.796 -5.138 15.691 1.00 86.06 102 GLU A N 1
ATOM 802 C CA . GLU A 1 102 ? 13.903 -6.171 15.155 1.00 86.06 102 GLU A CA 1
ATOM 803 C C . GLU A 1 102 ? 13.381 -7.122 16.240 1.00 86.06 102 GLU A C 1
ATOM 805 O O . GLU A 1 102 ? 12.182 -7.412 16.299 1.00 86.06 102 GLU A O 1
ATOM 810 N N . ALA A 1 103 ? 14.247 -7.572 17.156 1.00 87.94 103 ALA A N 1
ATOM 811 C CA . ALA A 1 103 ? 13.829 -8.408 18.280 1.00 87.94 103 ALA A CA 1
ATOM 812 C C . ALA A 1 103 ? 12.820 -7.676 19.185 1.00 87.94 103 ALA A C 1
ATOM 814 O O . ALA A 1 103 ? 11.803 -8.254 19.587 1.00 87.94 103 ALA A O 1
ATOM 815 N N . ARG A 1 104 ? 13.056 -6.384 19.460 1.00 88.88 104 ARG A N 1
ATOM 816 C CA . ARG A 1 104 ? 12.128 -5.523 20.212 1.00 88.88 104 ARG A CA 1
ATOM 817 C C . ARG A 1 104 ? 10.798 -5.354 19.474 1.00 88.88 104 ARG A C 1
ATOM 819 O O . ARG A 1 104 ? 9.745 -5.518 20.089 1.00 88.88 104 ARG A O 1
ATOM 826 N N . ARG A 1 105 ? 10.834 -5.082 18.167 1.00 87.81 105 ARG A N 1
ATOM 827 C CA . ARG A 1 105 ? 9.654 -4.966 17.302 1.00 87.81 105 ARG A CA 1
ATOM 828 C C . ARG A 1 105 ? 8.806 -6.233 17.361 1.00 87.81 105 ARG A C 1
ATOM 830 O O . ARG A 1 105 ? 7.606 -6.152 17.609 1.00 87.81 105 ARG A O 1
ATOM 837 N N . LYS A 1 106 ? 9.433 -7.407 17.228 1.00 87.00 106 LYS A N 1
ATOM 838 C CA . LYS A 1 106 ? 8.761 -8.715 17.298 1.00 87.00 106 LYS A CA 1
ATOM 839 C C . LYS A 1 106 ? 8.104 -8.968 18.659 1.00 87.00 106 LYS A C 1
ATOM 841 O O . LYS A 1 106 ? 6.999 -9.512 18.718 1.00 87.00 106 LYS A O 1
ATOM 846 N N . ALA A 1 107 ? 8.749 -8.559 19.752 1.00 86.94 107 ALA A N 1
ATOM 847 C CA . ALA A 1 107 ? 8.172 -8.666 21.091 1.00 86.94 107 ALA A CA 1
ATOM 848 C C . ALA A 1 107 ? 6.930 -7.769 21.253 1.00 86.94 107 ALA A C 1
ATOM 850 O O . ALA A 1 107 ? 5.890 -8.239 21.716 1.00 86.94 107 ALA A O 1
ATOM 851 N N . ILE A 1 108 ? 7.002 -6.505 20.814 1.00 86.19 108 ILE A N 1
ATOM 852 C CA . ILE A 1 108 ? 5.854 -5.582 20.841 1.00 86.19 108 ILE A CA 1
ATOM 853 C C . ILE A 1 108 ? 4.719 -6.116 19.962 1.00 86.19 108 ILE A C 1
ATOM 855 O O . ILE A 1 108 ? 3.571 -6.123 20.400 1.00 86.19 108 ILE A O 1
ATOM 859 N N . GLN A 1 109 ? 5.036 -6.622 18.768 1.00 83.81 109 GLN A N 1
ATOM 860 C CA . GLN A 1 109 ? 4.067 -7.233 17.861 1.00 83.81 109 GLN A CA 1
ATOM 861 C C . GLN A 1 109 ? 3.335 -8.409 18.522 1.00 83.81 109 GLN A C 1
ATOM 863 O O . GLN A 1 109 ? 2.110 -8.465 18.475 1.00 83.81 109 GLN A O 1
ATOM 868 N N . THR A 1 110 ? 4.066 -9.299 19.200 1.00 84.00 110 THR A N 1
ATOM 869 C CA . THR A 1 110 ? 3.479 -10.447 19.913 1.00 84.00 110 THR A CA 1
ATOM 870 C C . THR A 1 110 ? 2.517 -9.988 21.014 1.00 84.00 110 THR A C 1
ATOM 872 O O . THR A 1 110 ? 1.409 -10.511 21.132 1.00 84.00 110 THR A O 1
ATOM 875 N N . ASN A 1 111 ? 2.906 -8.976 21.795 1.00 83.75 111 ASN A N 1
ATOM 876 C CA . ASN A 1 111 ? 2.047 -8.402 22.835 1.00 83.75 111 ASN A CA 1
ATOM 877 C C . ASN A 1 111 ? 0.798 -7.742 22.236 1.00 83.75 111 ASN A C 1
ATOM 879 O O . ASN A 1 111 ? -0.302 -7.892 22.766 1.00 83.75 111 ASN A O 1
ATOM 883 N N . TYR A 1 112 ? 0.961 -7.029 21.121 1.00 81.94 112 TYR A N 1
ATOM 884 C CA . TYR A 1 112 ? -0.140 -6.406 20.398 1.00 81.94 112 TYR A CA 1
ATOM 885 C C . TYR A 1 112 ? -1.131 -7.454 19.869 1.00 81.94 112 TYR A C 1
ATOM 887 O O . TYR A 1 112 ? -2.333 -7.312 20.084 1.00 81.94 112 TYR A O 1
ATOM 895 N N . ASP A 1 113 ? -0.644 -8.554 19.288 1.00 79.50 113 ASP A N 1
ATOM 896 C CA . ASP A 1 113 ? -1.471 -9.665 18.794 1.00 79.50 113 ASP A CA 1
ATOM 897 C C . ASP A 1 113 ? -2.304 -10.314 19.906 1.00 79.50 113 ASP A C 1
ATOM 899 O O . ASP A 1 113 ? -3.514 -10.511 19.758 1.00 79.50 113 ASP A O 1
ATOM 903 N N . GLN A 1 114 ? -1.680 -10.592 21.054 1.00 79.12 114 GLN A N 1
ATOM 904 C CA . GLN A 1 114 ? -2.372 -11.112 22.239 1.00 79.12 114 GLN A CA 1
ATOM 905 C C . GLN A 1 114 ? -3.447 -10.140 22.742 1.00 79.12 114 GLN A C 1
ATOM 907 O O . GLN A 1 114 ? -4.541 -10.545 23.158 1.00 79.12 114 GLN A O 1
ATOM 912 N N . PHE A 1 115 ? -3.159 -8.843 22.679 1.00 78.31 115 PHE A N 1
ATOM 913 C CA . PHE A 1 115 ? -4.084 -7.813 23.111 1.00 78.31 115 PHE A CA 1
ATOM 914 C C . PHE A 1 115 ? -5.286 -7.675 22.165 1.00 78.31 115 PHE A C 1
ATOM 916 O O . PHE A 1 115 ? -6.426 -7.618 22.628 1.00 78.31 115 PHE A O 1
ATOM 923 N N . LEU A 1 116 ? -5.069 -7.704 20.845 1.00 74.62 116 LEU A N 1
ATOM 924 C CA . LEU A 1 116 ? -6.147 -7.699 19.849 1.00 74.62 116 LEU A CA 1
ATOM 925 C C . LEU A 1 116 ? -7.069 -8.917 19.983 1.00 74.62 116 LEU A C 1
ATOM 927 O O . LEU A 1 116 ? -8.291 -8.782 19.848 1.00 74.62 116 LEU A O 1
ATOM 931 N N . ALA A 1 117 ? -6.505 -10.090 20.292 1.00 73.12 117 ALA A N 1
ATOM 932 C CA . ALA A 1 117 ? -7.282 -11.291 20.589 1.00 73.12 117 ALA A CA 1
ATOM 933 C C . ALA A 1 117 ? -8.158 -11.105 21.842 1.00 73.12 117 ALA A C 1
ATOM 935 O O . ALA A 1 117 ? -9.339 -11.457 21.833 1.00 73.12 117 ALA A O 1
ATOM 936 N N . THR A 1 118 ? -7.616 -10.478 22.892 1.00 72.69 118 THR A N 1
ATOM 937 C CA . THR A 1 118 ? -8.346 -10.173 24.139 1.00 72.69 118 THR A CA 1
ATOM 938 C C . THR A 1 118 ? -9.480 -9.174 23.913 1.00 72.69 118 THR A C 1
ATOM 940 O O . THR A 1 118 ? -10.591 -9.366 24.406 1.00 72.69 118 THR A O 1
ATOM 943 N N . LEU A 1 119 ? -9.220 -8.130 23.123 1.00 69.81 119 LEU A N 1
ATOM 944 C CA . LEU A 1 119 ? -10.199 -7.110 22.749 1.00 69.81 119 LEU A CA 1
ATOM 945 C C . LEU A 1 119 ? -11.337 -7.636 21.868 1.00 69.81 119 LEU A C 1
ATOM 947 O O . LEU A 1 119 ? -12.297 -6.904 21.627 1.00 69.81 119 LEU A O 1
ATOM 951 N N . ARG A 1 120 ? -11.223 -8.865 21.346 1.00 68.00 120 ARG A N 1
ATOM 952 C CA . ARG A 1 120 ? -12.127 -9.409 20.327 1.00 68.00 120 ARG A CA 1
ATOM 953 C C . ARG A 1 120 ? -12.281 -8.460 19.133 1.00 68.00 120 ARG A C 1
ATOM 955 O O . ARG A 1 120 ? -13.351 -8.380 18.543 1.00 68.00 120 ARG A O 1
ATOM 962 N N . ILE A 1 121 ? -11.215 -7.758 18.738 1.00 63.38 121 ILE A N 1
ATOM 963 C CA . ILE A 1 121 ? -11.218 -7.025 17.456 1.00 63.38 121 ILE A CA 1
ATOM 964 C C . ILE A 1 121 ? -11.477 -8.012 16.305 1.00 63.38 121 ILE A C 1
ATOM 966 O O . ILE A 1 121 ? -12.216 -7.727 15.368 1.00 63.38 121 ILE A O 1
ATOM 970 N N . TYR A 1 122 ? -10.987 -9.241 16.468 1.00 58.91 122 TYR A N 1
ATOM 971 C CA . TYR A 1 122 ? -11.329 -10.399 15.652 1.00 58.91 122 TYR A CA 1
ATOM 972 C C . TYR A 1 122 ? -12.443 -11.255 16.290 1.00 58.91 122 TYR A C 1
ATOM 974 O O . TYR A 1 122 ? -12.315 -12.478 16.324 1.00 58.91 122 TYR A O 1
ATOM 982 N N . ASP A 1 123 ? -13.507 -10.649 16.843 1.00 58.44 123 ASP A N 1
ATOM 983 C CA . ASP A 1 123 ? -14.641 -11.406 17.405 1.00 58.44 123 ASP A CA 1
ATOM 984 C C . ASP A 1 123 ? -15.137 -12.410 16.347 1.00 58.44 123 ASP A C 1
ATOM 986 O O . ASP A 1 123 ? -15.388 -12.017 15.206 1.00 58.44 123 ASP A O 1
ATOM 990 N N . PRO A 1 124 ? -15.315 -13.697 16.678 1.00 51.72 124 PRO A N 1
ATOM 991 C CA . PRO A 1 124 ? -15.955 -14.655 15.780 1.00 51.72 124 PRO A CA 1
ATOM 992 C C . PRO A 1 124 ? -17.324 -14.192 15.250 1.00 51.72 124 PRO A C 1
ATOM 994 O O . PRO A 1 124 ? -17.764 -14.667 14.206 1.00 51.72 124 PRO A O 1
ATOM 997 N N . LYS A 1 125 ? -17.992 -13.261 15.947 1.00 55.00 125 LYS A N 1
ATOM 998 C CA . LYS A 1 125 ? -19.252 -12.634 15.527 1.00 55.00 125 LYS A CA 1
ATOM 999 C C . LYS A 1 125 ? -19.094 -11.532 14.470 1.00 55.00 125 LYS A C 1
ATOM 1001 O O . LYS A 1 125 ? -20.104 -11.155 13.878 1.00 55.00 125 LYS A O 1
ATOM 1006 N N . THR A 1 126 ? -17.892 -10.994 14.233 1.00 72.38 126 THR A N 1
ATOM 1007 C CA . THR A 1 126 ? -17.655 -10.071 13.108 1.00 72.38 126 THR A CA 1
ATOM 1008 C C . THR A 1 126 ? -17.553 -10.840 11.794 1.00 72.38 126 THR A C 1
ATOM 1010 O O . THR A 1 126 ? -17.254 -12.038 11.767 1.00 72.38 126 THR A O 1
ATOM 1013 N N . THR A 1 127 ? -17.833 -10.170 10.678 1.00 85.94 127 THR A N 1
ATOM 1014 C CA . THR A 1 127 ? -17.712 -10.798 9.360 1.00 85.94 127 THR A CA 1
ATOM 1015 C C . THR A 1 127 ? -16.238 -11.072 9.052 1.00 85.94 127 THR A C 1
ATOM 1017 O O . THR A 1 127 ? -15.348 -10.317 9.446 1.00 85.94 127 THR A O 1
ATOM 1020 N N . GLU A 1 128 ? -15.951 -12.164 8.343 1.00 86.62 128 GLU A N 1
ATOM 1021 C CA . GLU A 1 128 ? -14.577 -12.476 7.930 1.00 86.62 128 GLU A CA 1
ATOM 1022 C C . GLU A 1 128 ? -13.980 -11.367 7.056 1.00 86.62 128 GLU A C 1
ATOM 1024 O O . GLU A 1 128 ? -12.821 -11.000 7.230 1.00 86.62 128 GLU A O 1
ATOM 1029 N N . GLN A 1 129 ? -14.807 -10.754 6.208 1.00 91.12 129 GLN A N 1
ATOM 1030 C CA . GLN A 1 129 ? -14.438 -9.596 5.403 1.00 91.12 129 GLN A CA 1
ATOM 1031 C C . GLN A 1 129 ? -13.905 -8.441 6.259 1.00 91.12 129 GLN A C 1
ATOM 1033 O O . GLN A 1 129 ? -12.836 -7.916 5.956 1.00 91.12 129 GLN A O 1
ATOM 1038 N N . HIS A 1 130 ? -14.608 -8.067 7.336 1.00 89.75 130 HIS A N 1
ATOM 1039 C CA . HIS A 1 130 ? -14.157 -7.004 8.235 1.00 89.75 130 HIS A CA 1
ATOM 1040 C C . HIS A 1 130 ? -12.766 -7.325 8.798 1.00 89.75 130 HIS A C 1
ATOM 1042 O O . HIS A 1 130 ? -11.857 -6.500 8.733 1.00 89.75 130 HIS A O 1
ATOM 1048 N N . ARG A 1 131 ? -12.552 -8.567 9.258 1.00 87.69 131 ARG A N 1
ATOM 1049 C CA . ARG A 1 131 ? -11.250 -9.016 9.782 1.00 87.69 131 ARG A CA 1
ATOM 1050 C C . ARG A 1 131 ? -10.125 -8.921 8.749 1.00 87.69 131 ARG A C 1
ATOM 1052 O O . ARG A 1 131 ? -9.013 -8.545 9.115 1.00 87.69 131 ARG A O 1
ATOM 1059 N N . LEU A 1 132 ? -10.395 -9.253 7.486 1.00 91.25 132 LEU A N 1
ATOM 1060 C CA . LEU A 1 132 ? -9.410 -9.130 6.408 1.00 91.25 132 LEU A CA 1
ATOM 1061 C C . LEU A 1 132 ? -9.084 -7.668 6.092 1.00 91.25 132 LEU A C 1
ATOM 1063 O O . LEU A 1 132 ? -7.915 -7.345 5.905 1.00 91.25 132 LEU A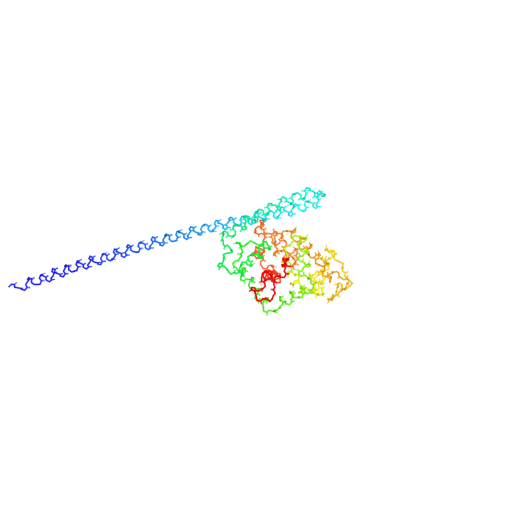 O 1
ATOM 1067 N N . ILE A 1 133 ? -10.080 -6.777 6.107 1.00 93.69 133 ILE A N 1
ATOM 1068 C CA . ILE A 1 133 ? -9.867 -5.333 5.927 1.00 93.69 133 ILE A CA 1
ATOM 1069 C C . ILE A 1 133 ? -8.948 -4.785 7.025 1.00 93.69 133 ILE A C 1
ATOM 1071 O O . ILE A 1 133 ? -7.955 -4.130 6.710 1.00 93.69 133 ILE A O 1
ATOM 1075 N N . LEU A 1 134 ? -9.220 -5.112 8.295 1.00 89.88 134 LEU A N 1
ATOM 1076 C CA . LEU A 1 134 ? -8.355 -4.722 9.416 1.00 89.88 134 LEU A CA 1
ATOM 1077 C C . LEU A 1 134 ? -6.928 -5.272 9.250 1.00 89.88 134 LEU A C 1
ATOM 1079 O O . LEU A 1 134 ? -5.952 -4.547 9.431 1.00 89.88 134 LEU A O 1
ATOM 1083 N N . ARG A 1 135 ? -6.801 -6.551 8.870 1.00 88.94 135 ARG A N 1
ATOM 1084 C CA . ARG A 1 135 ? -5.502 -7.202 8.661 1.00 88.94 135 ARG A CA 1
ATOM 1085 C C . ARG A 1 135 ? -4.690 -6.506 7.571 1.00 88.94 135 ARG A C 1
ATOM 1087 O O . ARG A 1 135 ? -3.511 -6.244 7.780 1.00 88.94 135 ARG A O 1
ATOM 1094 N N . VAL A 1 136 ? -5.294 -6.216 6.421 1.00 93.81 136 VAL A N 1
ATOM 1095 C CA . VAL A 1 136 ? -4.594 -5.563 5.306 1.00 93.81 136 VAL A CA 1
ATOM 1096 C C . VAL A 1 136 ? -4.217 -4.126 5.650 1.00 93.81 136 VAL A C 1
ATOM 1098 O O . VAL A 1 136 ? -3.098 -3.714 5.351 1.00 93.81 136 VAL A O 1
ATOM 1101 N N . ALA A 1 137 ? -5.090 -3.388 6.339 1.00 92.75 137 ALA A N 1
ATOM 1102 C CA . ALA A 1 137 ? -4.751 -2.066 6.856 1.00 92.75 137 ALA A CA 1
ATOM 1103 C C . ALA A 1 137 ? -3.487 -2.133 7.735 1.00 92.75 137 ALA A C 1
ATOM 1105 O O . ALA A 1 137 ? -2.512 -1.425 7.480 1.00 92.75 137 ALA A O 1
ATOM 1106 N N . ARG A 1 138 ? -3.440 -3.082 8.676 1.00 88.69 138 ARG A N 1
ATOM 1107 C CA . ARG A 1 138 ? -2.268 -3.320 9.526 1.00 88.69 138 ARG A CA 1
ATOM 1108 C C . ARG A 1 138 ? -1.010 -3.690 8.744 1.00 88.69 138 ARG A C 1
ATOM 1110 O O . ARG A 1 138 ? 0.073 -3.215 9.081 1.00 88.69 138 ARG A O 1
ATOM 1117 N N . ILE A 1 139 ? -1.125 -4.535 7.719 1.00 90.31 139 ILE A N 1
ATOM 1118 C CA . ILE A 1 139 ? -0.002 -4.912 6.843 1.00 90.31 139 ILE A CA 1
ATOM 1119 C C . ILE A 1 139 ? 0.607 -3.668 6.191 1.00 90.31 139 ILE A C 1
ATOM 1121 O O . ILE A 1 139 ? 1.827 -3.516 6.168 1.00 90.31 139 ILE A O 1
ATOM 1125 N N . PHE A 1 140 ? -0.236 -2.737 5.741 1.00 93.06 140 PHE A N 1
ATOM 1126 C CA . PHE A 1 140 ? 0.203 -1.435 5.245 1.00 93.06 140 PHE A CA 1
ATOM 1127 C C . PHE A 1 140 ? 0.496 -0.429 6.357 1.00 93.06 140 PHE A C 1
ATOM 1129 O O . PHE A 1 140 ? 0.723 0.745 6.089 1.00 93.06 140 PHE A O 1
ATOM 1136 N N . GLY A 1 141 ? 0.565 -0.865 7.609 1.00 88.81 141 GLY A N 1
ATOM 1137 C CA . GLY A 1 141 ? 0.992 -0.022 8.703 1.00 88.81 141 GLY A CA 1
ATOM 1138 C C . GLY A 1 141 ? -0.046 0.988 9.179 1.00 88.81 141 GLY A C 1
ATOM 1139 O O . GLY A 1 141 ? 0.332 1.921 9.877 1.00 88.81 141 GLY A O 1
ATOM 1140 N N . GLU A 1 142 ? -1.313 0.801 8.834 1.00 89.12 142 GLU A N 1
ATOM 1141 C CA . GLU A 1 142 ? -2.432 1.560 9.380 1.00 89.12 142 GLU A CA 1
ATOM 1142 C C . GLU A 1 142 ? -2.892 0.950 10.710 1.00 89.12 142 GLU A C 1
ATOM 1144 O O . GLU A 1 142 ? -2.867 -0.268 10.884 1.00 89.12 142 GLU A O 1
ATOM 1149 N N . GLY A 1 143 ? -3.291 1.788 11.668 1.00 82.75 143 GLY A N 1
ATOM 1150 C CA . GLY A 1 143 ? -3.738 1.319 12.982 1.00 82.75 143 GLY A CA 1
ATOM 1151 C C . GLY A 1 143 ? -5.195 0.866 12.956 1.00 82.75 143 GLY A C 1
ATOM 1152 O O . GLY A 1 143 ? -6.079 1.678 12.699 1.00 82.75 143 GLY A O 1
ATOM 1153 N N . GLU A 1 144 ? -5.473 -0.394 13.301 1.00 80.00 144 GLU A N 1
ATOM 1154 C CA . GLU A 1 144 ? -6.816 -0.993 13.193 1.00 80.00 144 GLU A CA 1
ATOM 1155 C C . GLU A 1 144 ? -7.875 -0.315 14.078 1.00 80.00 144 GLU A C 1
ATOM 1157 O O . GLU A 1 144 ? -9.073 -0.422 13.822 1.00 80.00 144 GLU A O 1
ATOM 1162 N N . LEU A 1 145 ? -7.442 0.360 15.146 1.00 75.25 145 LEU A N 1
ATOM 1163 C CA . LEU A 1 145 ? -8.319 0.923 16.176 1.00 75.25 145 LEU A CA 1
ATOM 1164 C C . LEU A 1 145 ? -8.744 2.366 15.926 1.00 75.25 145 LEU A C 1
ATOM 1166 O O . LEU A 1 145 ? -9.745 2.800 16.497 1.00 75.25 145 LEU A O 1
ATOM 1170 N N . ASP A 1 146 ? -7.987 3.088 15.105 1.00 74.38 146 ASP A N 1
ATOM 1171 C CA . ASP A 1 146 ? -8.187 4.513 14.837 1.00 74.38 146 ASP A CA 1
ATOM 1172 C C . ASP A 1 146 ? -8.523 4.769 13.360 1.00 74.38 146 ASP A C 1
ATOM 1174 O O . ASP A 1 146 ? -8.423 5.896 12.876 1.00 74.38 146 ASP A O 1
ATOM 1178 N N . MET A 1 147 ? -8.945 3.726 12.637 1.00 81.56 147 MET A N 1
ATOM 1179 C CA . MET A 1 147 ? -9.399 3.881 11.260 1.00 81.56 147 MET A CA 1
ATOM 1180 C C . MET A 1 147 ? -10.682 4.722 11.192 1.00 81.56 147 MET A C 1
ATOM 1182 O O . MET A 1 147 ? -11.572 4.557 12.036 1.00 81.56 147 MET A O 1
ATOM 1186 N N . PRO A 1 148 ? -10.816 5.594 10.175 1.00 85.94 148 PRO A N 1
ATOM 1187 C CA . PRO A 1 148 ? -12.042 6.343 9.936 1.00 85.94 148 PRO A CA 1
ATOM 1188 C C . PRO A 1 148 ? -13.270 5.431 9.834 1.00 85.94 148 PRO A C 1
ATOM 1190 O O . PRO A 1 148 ? -13.199 4.329 9.289 1.00 85.94 148 PRO A O 1
ATOM 1193 N N . ALA A 1 149 ? -14.417 5.895 10.334 1.00 83.25 149 ALA A N 1
ATOM 1194 C CA . ALA A 1 149 ? -15.648 5.099 10.364 1.00 83.25 149 ALA A CA 1
ATOM 1195 C C . ALA A 1 149 ? -16.144 4.687 8.964 1.00 83.25 149 ALA A C 1
ATOM 1197 O O . ALA A 1 149 ? -16.820 3.671 8.814 1.00 83.25 149 ALA A O 1
ATOM 1198 N N . ASP A 1 150 ? -15.809 5.470 7.943 1.00 88.69 150 ASP A N 1
ATOM 1199 C CA . ASP A 1 150 ? -16.137 5.242 6.539 1.00 88.69 150 ASP A CA 1
ATOM 1200 C C . ASP A 1 150 ? -15.104 4.376 5.802 1.00 88.69 150 ASP A C 1
ATOM 1202 O O . ASP A 1 150 ? -15.410 3.880 4.716 1.00 88.69 150 ASP A O 1
ATOM 1206 N N . PHE A 1 151 ? -13.930 4.109 6.386 1.00 90.06 151 PHE A N 1
ATOM 1207 C CA . PHE A 1 151 ? -12.852 3.375 5.717 1.00 90.06 151 PHE A CA 1
ATOM 1208 C C . PHE A 1 151 ? -13.298 2.002 5.214 1.00 90.06 151 PHE A C 1
ATOM 1210 O O . PHE A 1 151 ? -13.101 1.676 4.045 1.00 90.06 151 PHE A O 1
ATOM 1217 N N . GLU A 1 152 ? -13.939 1.202 6.071 1.00 91.88 152 GLU A N 1
ATOM 1218 C CA . GLU A 1 152 ? -14.422 -0.120 5.670 1.00 91.88 152 GLU A CA 1
ATOM 1219 C C . GLU A 1 152 ? -15.417 -0.008 4.514 1.00 91.88 152 GLU A C 1
ATOM 1221 O O . GLU A 1 152 ? -15.305 -0.732 3.525 1.00 91.88 152 GLU A O 1
ATOM 1226 N N . SER A 1 153 ? -16.372 0.920 4.613 1.00 94.81 153 SER A N 1
ATOM 1227 C CA . SER A 1 153 ? -17.372 1.115 3.562 1.00 94.81 153 SER A CA 1
ATOM 1228 C C . SER A 1 153 ? -16.736 1.522 2.234 1.00 94.81 153 SER A C 1
ATOM 1230 O O . SER A 1 153 ? -17.182 1.078 1.172 1.00 94.81 153 SER A O 1
ATOM 1232 N N . GLU A 1 154 ? -15.647 2.285 2.301 1.00 96.00 154 GLU A N 1
ATOM 1233 C CA . GLU A 1 154 ? -14.895 2.717 1.140 1.00 96.00 154 GLU A CA 1
ATOM 1234 C C . GLU A 1 154 ? -14.111 1.553 0.534 1.00 96.00 154 GLU A C 1
ATOM 1236 O O . GLU A 1 154 ? -14.265 1.280 -0.652 1.00 96.00 154 GLU A O 1
ATOM 1241 N N . VAL A 1 155 ? -13.384 0.759 1.327 1.00 97.44 155 VAL A N 1
ATOM 1242 C CA . VAL A 1 155 ? -12.720 -0.461 0.831 1.00 97.44 155 VAL A CA 1
ATOM 1243 C C . VAL A 1 155 ? -13.732 -1.408 0.179 1.00 97.44 155 VAL A C 1
ATOM 1245 O O . VAL A 1 155 ? -13.497 -1.912 -0.920 1.00 97.44 155 VAL A O 1
ATOM 1248 N N . VAL A 1 156 ? -14.902 -1.593 0.798 1.00 97.81 156 VAL A N 1
ATOM 1249 C CA . VAL A 1 156 ? -15.993 -2.414 0.255 1.00 97.81 156 VAL A CA 1
ATOM 1250 C C . VAL A 1 156 ? -16.504 -1.882 -1.084 1.00 97.81 156 VAL A C 1
ATOM 1252 O O . VAL A 1 156 ? -16.864 -2.675 -1.959 1.00 97.81 156 VAL A O 1
ATOM 1255 N N . ARG A 1 157 ? -16.514 -0.561 -1.292 1.00 98.25 157 ARG A N 1
ATOM 1256 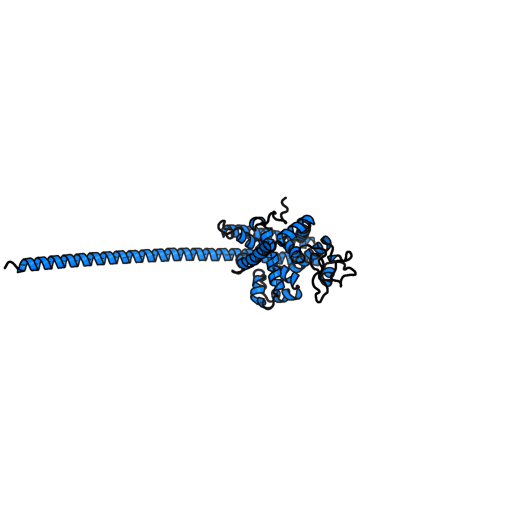C CA . ARG A 1 157 ? -16.879 0.048 -2.577 1.00 98.25 157 ARG A CA 1
ATOM 1257 C C . ARG A 1 157 ? -15.954 -0.425 -3.701 1.00 98.25 157 ARG A C 1
ATOM 1259 O O . ARG A 1 157 ? -16.444 -0.776 -4.773 1.00 98.25 157 ARG A O 1
ATOM 1266 N N . TYR A 1 158 ? -14.647 -0.490 -3.450 1.00 98.56 158 TYR A N 1
ATOM 1267 C CA . TYR A 1 158 ? -13.670 -0.966 -4.434 1.00 98.56 158 TYR A CA 1
ATOM 1268 C C . TYR A 1 158 ? -13.646 -2.493 -4.566 1.00 98.56 158 TYR A C 1
ATOM 1270 O O . TYR A 1 158 ? -13.496 -2.995 -5.677 1.00 98.56 158 TYR A O 1
ATOM 1278 N N . ILE A 1 159 ? -13.912 -3.246 -3.491 1.00 98.62 159 ILE A N 1
ATOM 1279 C CA . ILE A 1 159 ? -14.128 -4.702 -3.583 1.00 98.62 159 ILE A CA 1
ATOM 1280 C C . ILE A 1 159 ? -15.267 -5.007 -4.566 1.00 98.62 159 ILE A C 1
ATOM 1282 O O . ILE A 1 159 ? -15.105 -5.822 -5.473 1.00 98.62 159 ILE A O 1
ATOM 1286 N N . LYS A 1 160 ? -16.397 -4.297 -4.451 1.00 98.44 160 LYS A N 1
ATOM 1287 C CA . LYS A 1 160 ? -17.535 -4.454 -5.372 1.00 98.44 160 LYS A CA 1
ATOM 1288 C C . LYS A 1 160 ? -17.173 -4.123 -6.819 1.00 98.44 160 LYS A C 1
ATOM 1290 O O . LYS A 1 160 ? -17.676 -4.772 -7.733 1.00 98.44 160 LYS A O 1
ATOM 1295 N N . TYR A 1 161 ? -16.306 -3.136 -7.038 1.00 98.38 161 TYR A N 1
ATOM 1296 C CA . TYR A 1 161 ? -15.788 -2.831 -8.372 1.00 98.38 161 TYR A CA 1
ATOM 1297 C C . TYR A 1 161 ? -14.956 -3.992 -8.941 1.00 98.38 161 TYR A C 1
ATOM 1299 O O . TYR A 1 161 ? -15.135 -4.393 -10.092 1.00 98.38 161 TYR A O 1
ATOM 1307 N N . TRP A 1 162 ? -14.067 -4.580 -8.139 1.00 98.38 162 TRP A N 1
ATOM 1308 C CA . TRP A 1 162 ? -13.273 -5.729 -8.578 1.00 98.38 162 TRP A CA 1
ATOM 1309 C C . TRP A 1 162 ? -14.138 -6.939 -8.927 1.00 98.38 162 TRP A C 1
ATOM 1311 O O . TRP A 1 162 ? -13.893 -7.602 -9.936 1.00 98.38 162 TRP A O 1
ATOM 1321 N N . GLN A 1 163 ? -15.184 -7.183 -8.138 1.00 97.94 163 GLN A N 1
ATOM 1322 C CA . GLN A 1 163 ? -16.145 -8.260 -8.372 1.00 97.94 163 GLN A CA 1
ATOM 1323 C C . GLN A 1 163 ? -16.976 -8.055 -9.650 1.00 97.94 163 GLN A C 1
ATOM 1325 O O . GLN A 1 163 ? -17.336 -9.034 -10.299 1.00 97.94 163 GLN A O 1
ATOM 1330 N N . SER A 1 164 ? -17.273 -6.811 -10.043 1.00 97.69 164 SER A N 1
ATOM 1331 C CA . SER A 1 164 ? -18.184 -6.529 -11.164 1.00 97.69 164 SER A CA 1
ATOM 1332 C C . SER A 1 164 ? -17.523 -6.504 -12.547 1.00 97.69 164 SER A C 1
ATOM 1334 O O . SER A 1 164 ? -18.210 -6.657 -13.553 1.00 97.69 164 SER A O 1
ATOM 1336 N N . THR A 1 165 ? -16.203 -6.318 -12.628 1.00 96.50 165 THR A N 1
ATOM 1337 C CA . THR A 1 165 ? -15.495 -6.068 -13.904 1.00 96.50 165 THR A CA 1
ATOM 1338 C C . THR A 1 165 ? -14.812 -7.303 -14.499 1.00 96.50 165 THR A C 1
ATOM 1340 O O . THR A 1 165 ? -14.344 -7.281 -15.643 1.00 96.50 165 THR A O 1
ATOM 1343 N N . GLY A 1 166 ? -14.658 -8.370 -13.707 1.00 96.38 166 GLY A N 1
ATOM 1344 C CA . GLY A 1 166 ? -13.846 -9.543 -14.048 1.00 96.38 166 GLY A CA 1
ATOM 1345 C C . GLY A 1 166 ? -12.344 -9.257 -14.204 1.00 96.38 166 GLY A C 1
ATOM 1346 O O . GLY A 1 166 ? -11.585 -10.195 -14.438 1.00 96.38 166 GLY A O 1
ATOM 1347 N N . ARG A 1 167 ? -11.909 -7.991 -14.072 1.00 97.88 167 ARG A N 1
ATOM 1348 C CA . ARG A 1 167 ? -10.515 -7.548 -14.228 1.00 97.88 167 ARG A CA 1
ATOM 1349 C C . ARG A 1 167 ? -9.607 -8.279 -13.248 1.00 97.88 167 ARG A C 1
ATOM 1351 O O . ARG A 1 167 ? -8.702 -8.973 -13.682 1.00 97.88 167 ARG A O 1
ATOM 1358 N N . TYR A 1 168 ? -9.964 -8.269 -11.963 1.00 98.62 168 TYR A N 1
ATOM 1359 C CA . TYR A 1 168 ? -9.196 -8.943 -10.913 1.00 98.62 168 TYR A CA 1
ATOM 1360 C C . TYR A 1 168 ? -8.866 -10.402 -11.245 1.00 98.62 168 TYR A C 1
ATOM 1362 O O . TYR A 1 168 ? -7.708 -10.806 -11.244 1.00 98.62 168 TYR A O 1
ATOM 1370 N N . ALA A 1 169 ? -9.877 -11.188 -11.617 1.00 98.50 169 ALA A N 1
ATOM 1371 C CA . ALA A 1 169 ? -9.685 -12.600 -11.924 1.00 98.50 169 ALA A CA 1
ATOM 1372 C C . ALA A 1 169 ? -8.834 -12.835 -13.186 1.00 98.50 169 ALA A C 1
ATOM 1374 O O . ALA A 1 169 ? -8.074 -13.800 -13.242 1.00 98.50 169 ALA A O 1
ATOM 1375 N N . ARG A 1 170 ? -8.968 -11.986 -14.216 1.00 98.38 170 ARG A N 1
ATOM 1376 C CA . ARG A 1 170 ? -8.134 -12.079 -15.426 1.00 98.38 170 ARG A CA 1
ATOM 1377 C C . ARG A 1 170 ? -6.675 -11.764 -15.113 1.00 98.38 170 ARG A C 1
ATOM 1379 O O . ARG A 1 170 ? -5.809 -12.537 -15.513 1.00 98.38 170 ARG A O 1
ATOM 1386 N N . ASP A 1 171 ? -6.427 -10.688 -14.379 1.00 98.50 171 ASP A N 1
ATOM 1387 C CA . ASP A 1 171 ? -5.077 -10.193 -14.118 1.00 98.50 171 ASP A CA 1
ATOM 1388 C C . ASP A 1 171 ? -4.317 -11.154 -13.194 1.00 98.50 171 ASP A C 1
ATOM 1390 O O . ASP A 1 171 ? -3.169 -11.487 -13.475 1.00 98.50 171 ASP A O 1
ATOM 1394 N N . ILE A 1 172 ? -4.973 -11.708 -12.162 1.00 98.50 172 ILE A N 1
ATOM 1395 C CA . ILE A 1 172 ? -4.371 -12.750 -11.313 1.00 98.50 172 ILE A CA 1
ATOM 1396 C C . ILE A 1 172 ? -4.008 -13.996 -12.121 1.00 98.50 172 ILE A C 1
ATOM 1398 O O . ILE A 1 172 ? -2.897 -14.505 -11.988 1.00 98.50 172 ILE A O 1
ATOM 1402 N N . ARG A 1 173 ? -4.902 -14.477 -12.995 1.00 98.12 173 ARG A N 1
ATOM 1403 C CA . ARG A 1 173 ? -4.600 -15.637 -13.849 1.00 98.12 173 ARG A CA 1
ATOM 1404 C C . ARG A 1 173 ? -3.446 -15.359 -14.808 1.00 98.12 173 ARG A C 1
ATOM 1406 O O . ARG A 1 173 ? -2.596 -16.226 -14.989 1.00 98.12 173 ARG A O 1
ATOM 1413 N N . SER A 1 174 ? -3.394 -14.159 -15.385 1.00 97.81 174 SER A N 1
ATOM 1414 C CA . SER A 1 174 ? -2.272 -13.717 -16.218 1.00 97.81 174 SER A CA 1
ATOM 1415 C C . SER A 1 174 ? -0.962 -13.720 -15.423 1.00 97.81 174 SER A C 1
ATOM 1417 O O . SER A 1 174 ? 0.021 -14.321 -15.852 1.00 97.81 174 SER A O 1
ATOM 1419 N N . ALA A 1 175 ? -0.960 -13.141 -14.220 1.00 98.00 175 ALA A N 1
ATOM 1420 C CA . ALA A 1 175 ? 0.210 -13.116 -13.348 1.00 98.00 175 ALA A CA 1
ATOM 1421 C C . ALA A 1 175 ? 0.683 -14.525 -12.956 1.00 98.00 175 ALA A C 1
ATOM 1423 O O . ALA A 1 175 ? 1.884 -14.788 -12.955 1.00 98.00 175 ALA A O 1
ATOM 1424 N N . GLN A 1 176 ? -0.242 -15.447 -12.670 1.00 96.69 176 GLN A N 1
ATOM 1425 C CA . GLN A 1 176 ? 0.075 -16.850 -12.383 1.00 96.69 176 GLN A CA 1
ATOM 1426 C C . GLN A 1 176 ? 0.726 -17.541 -13.587 1.00 96.69 176 GLN A C 1
ATOM 1428 O O . GLN A 1 176 ? 1.755 -18.195 -13.434 1.00 96.69 176 GLN A O 1
ATOM 1433 N N . GLN A 1 177 ? 0.165 -17.367 -14.788 1.00 96.94 177 GLN A N 1
ATOM 1434 C CA . GLN A 1 177 ? 0.711 -17.939 -16.027 1.00 96.94 177 GLN A CA 1
ATOM 1435 C C . GLN A 1 177 ? 2.119 -17.419 -16.337 1.00 96.94 177 GLN A C 1
ATOM 1437 O O . GLN A 1 177 ? 2.957 -18.167 -16.833 1.00 96.94 177 GLN A O 1
ATOM 1442 N N . GLN A 1 178 ? 2.384 -16.155 -16.012 1.00 96.44 178 GLN A N 1
ATOM 1443 C CA . GLN A 1 178 ? 3.689 -15.519 -16.177 1.00 96.44 178 GLN A CA 1
ATOM 1444 C C . GLN A 1 178 ? 4.670 -15.818 -15.022 1.00 96.44 178 GLN A C 1
ATOM 1446 O O . GLN A 1 178 ? 5.809 -15.361 -15.058 1.00 96.44 178 GLN A O 1
ATOM 1451 N N . GLY A 1 179 ? 4.255 -16.553 -13.980 1.00 96.19 179 GLY A N 1
ATOM 1452 C CA . GLY A 1 179 ? 5.073 -16.831 -12.789 1.00 96.19 179 GLY A CA 1
ATOM 1453 C C . GLY A 1 179 ? 5.266 -15.632 -11.845 1.00 96.19 179 GLY A C 1
ATOM 1454 O O . GLY A 1 179 ? 6.007 -15.717 -10.864 1.00 96.19 179 GLY A O 1
ATOM 1455 N N . LEU A 1 180 ? 4.575 -14.518 -12.095 1.00 97.19 180 LEU A N 1
ATOM 1456 C CA . LEU A 1 180 ? 4.734 -13.260 -11.363 1.00 97.19 180 LEU A CA 1
ATOM 1457 C C . LEU A 1 180 ? 4.224 -13.337 -9.923 1.00 97.19 180 LEU A C 1
ATOM 1459 O O . LEU A 1 180 ? 4.750 -12.634 -9.063 1.00 97.19 180 LEU A O 1
ATOM 1463 N N . THR A 1 181 ? 3.265 -14.223 -9.638 1.00 96.69 181 THR A N 1
ATOM 1464 C CA . THR A 1 181 ? 2.788 -14.495 -8.270 1.00 96.69 181 THR A CA 1
ATOM 1465 C C . THR A 1 181 ? 3.866 -15.081 -7.361 1.00 96.69 181 THR A C 1
ATOM 1467 O O . THR A 1 181 ? 3.718 -15.052 -6.146 1.00 96.69 181 THR A O 1
ATOM 1470 N N . ARG A 1 182 ? 4.969 -15.577 -7.935 1.00 94.88 182 ARG A N 1
ATOM 1471 C CA . ARG A 1 182 ? 6.156 -16.008 -7.197 1.00 94.88 182 AR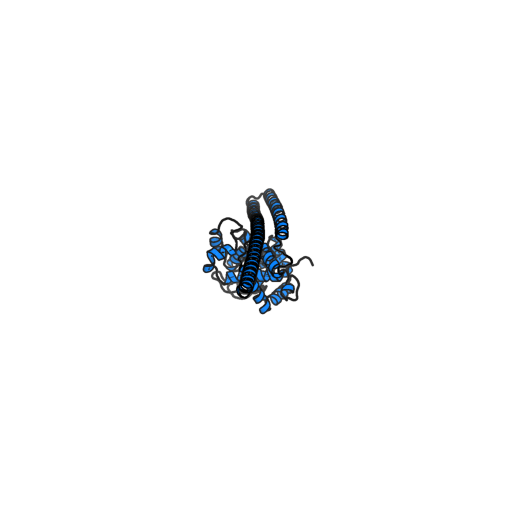G A CA 1
ATOM 1472 C C . ARG A 1 182 ? 7.267 -14.964 -7.245 1.00 94.88 182 ARG A C 1
ATOM 1474 O O . ARG A 1 182 ? 7.786 -14.593 -6.196 1.00 94.88 182 ARG A O 1
ATOM 1481 N N . THR A 1 183 ? 7.599 -14.475 -8.441 1.00 95.62 183 THR A N 1
ATOM 1482 C CA . THR A 1 183 ? 8.746 -13.580 -8.659 1.00 95.62 183 THR A CA 1
ATOM 1483 C C . THR A 1 183 ? 8.597 -12.231 -7.961 1.00 95.62 183 THR A C 1
ATOM 1485 O O . THR A 1 183 ? 9.544 -11.768 -7.327 1.00 95.62 183 THR A O 1
ATOM 1488 N N . ILE A 1 184 ? 7.428 -11.588 -8.060 1.00 97.81 184 ILE A N 1
ATOM 1489 C CA . ILE A 1 184 ? 7.232 -10.256 -7.473 1.00 97.81 184 ILE A CA 1
ATOM 1490 C C . ILE A 1 184 ? 7.308 -10.314 -5.946 1.00 97.81 184 ILE A C 1
ATOM 1492 O O . ILE A 1 184 ? 8.054 -9.515 -5.376 1.00 97.81 184 ILE A O 1
ATOM 1496 N N . PRO A 1 185 ? 6.609 -11.231 -5.249 1.00 97.12 185 PRO A N 1
ATOM 1497 C CA . PRO A 1 185 ? 6.658 -11.183 -3.803 1.00 97.12 185 PRO A CA 1
ATOM 1498 C C . PRO A 1 185 ? 7.946 -11.778 -3.214 1.00 97.12 185 PRO A C 1
ATOM 1500 O O . PRO A 1 185 ? 8.356 -11.320 -2.153 1.00 97.12 185 PRO A O 1
ATOM 1503 N N . GLU A 1 186 ? 8.682 -12.644 -3.928 1.00 95.81 186 GLU A N 1
ATOM 1504 C CA . GLU A 1 186 ? 10.072 -12.984 -3.570 1.00 95.81 186 GLU A CA 1
ATOM 1505 C C . GLU A 1 186 ? 10.968 -11.733 -3.605 1.00 95.81 186 GLU A C 1
ATOM 1507 O O . GLU A 1 186 ? 11.717 -11.479 -2.661 1.00 95.81 186 GLU A O 1
ATOM 1512 N N . ALA A 1 187 ? 10.852 -10.903 -4.648 1.00 96.56 187 ALA A N 1
ATOM 1513 C CA . ALA A 1 187 ? 11.590 -9.645 -4.730 1.00 96.56 187 ALA A CA 1
ATOM 1514 C C . ALA A 1 187 ? 11.191 -8.669 -3.607 1.00 96.56 187 ALA A C 1
ATOM 1516 O O . ALA A 1 187 ? 12.061 -8.061 -2.990 1.00 96.56 187 ALA A O 1
ATOM 1517 N N . LEU A 1 188 ? 9.897 -8.543 -3.291 1.00 96.38 188 LEU A N 1
ATOM 1518 C CA . LEU A 1 188 ? 9.430 -7.700 -2.181 1.00 96.38 188 LEU A CA 1
ATOM 1519 C C . LEU A 1 188 ? 10.000 -8.174 -0.836 1.00 96.38 188 LEU A C 1
ATOM 1521 O O . LEU A 1 188 ? 10.543 -7.363 -0.085 1.00 96.38 188 LEU A O 1
ATOM 1525 N N . LEU A 1 189 ? 9.949 -9.481 -0.563 1.00 92.81 189 LEU A N 1
ATOM 1526 C CA . LEU A 1 189 ? 10.495 -10.073 0.661 1.00 92.81 189 LEU A CA 1
ATOM 1527 C C . LEU A 1 189 ? 12.004 -9.840 0.795 1.00 92.81 189 LEU A C 1
ATOM 1529 O O . LEU A 1 189 ? 12.465 -9.519 1.888 1.00 92.81 189 LEU A O 1
ATOM 1533 N N . ASN A 1 190 ? 12.760 -9.918 -0.305 1.00 89.94 190 ASN A N 1
ATOM 1534 C CA . ASN A 1 190 ? 14.201 -9.636 -0.308 1.00 89.94 190 ASN A CA 1
ATOM 1535 C C . ASN A 1 190 ? 14.538 -8.193 0.111 1.00 89.94 190 ASN A C 1
ATOM 1537 O O . ASN A 1 190 ? 15.645 -7.940 0.583 1.00 89.94 190 ASN A O 1
ATOM 1541 N N . HIS A 1 191 ? 13.594 -7.259 -0.031 1.00 87.44 191 HIS A N 1
ATOM 1542 C CA . HIS A 1 191 ? 13.719 -5.870 0.421 1.00 87.44 191 HIS A CA 1
ATOM 1543 C C . HIS A 1 191 ? 12.970 -5.583 1.734 1.00 87.44 191 HIS A C 1
ATOM 1545 O O . HIS A 1 191 ? 12.843 -4.421 2.119 1.00 87.44 191 HIS A O 1
ATOM 1551 N N . GLY A 1 192 ? 12.461 -6.613 2.423 1.00 86.31 192 GLY A N 1
ATOM 1552 C CA . GLY A 1 192 ? 11.697 -6.460 3.665 1.00 86.31 192 GLY A CA 1
ATOM 1553 C C . GLY A 1 192 ? 10.320 -5.812 3.475 1.00 86.31 192 GLY A C 1
ATOM 1554 O O . GLY A 1 192 ? 9.755 -5.269 4.423 1.00 86.31 192 GLY A O 1
ATOM 1555 N N . LEU A 1 193 ? 9.777 -5.839 2.255 1.00 91.88 193 LEU A N 1
ATOM 1556 C CA . LEU A 1 193 ? 8.519 -5.186 1.903 1.00 91.88 193 LEU A CA 1
ATOM 1557 C C . LEU A 1 193 ? 7.320 -6.144 2.014 1.00 91.88 193 LEU A C 1
ATOM 1559 O O . LEU A 1 193 ? 7.444 -7.332 1.706 1.00 91.88 193 LEU A O 1
ATOM 1563 N N . PRO A 1 194 ? 6.125 -5.637 2.376 1.00 94.69 194 PRO A N 1
ATOM 1564 C CA . PRO A 1 194 ? 4.882 -6.395 2.290 1.00 94.69 194 PRO A CA 1
ATOM 1565 C C . PRO A 1 194 ? 4.630 -6.958 0.887 1.00 94.69 194 PRO A C 1
ATOM 1567 O O . PRO A 1 194 ? 4.597 -6.220 -0.098 1.00 94.69 194 PRO A O 1
ATOM 1570 N N . VAL A 1 195 ? 4.358 -8.261 0.799 1.00 96.94 195 VAL A N 1
ATOM 1571 C CA . VAL A 1 195 ? 4.053 -8.953 -0.467 1.00 96.94 195 VAL A CA 1
ATOM 1572 C C . VAL A 1 195 ? 2.811 -8.398 -1.168 1.00 96.94 195 VAL A C 1
ATOM 1574 O O . VAL A 1 195 ? 2.693 -8.485 -2.384 1.00 96.94 195 VAL A O 1
ATOM 1577 N N . GLN A 1 196 ? 1.907 -7.760 -0.425 1.00 97.88 196 GLN A N 1
ATOM 1578 C CA . GLN A 1 196 ? 0.682 -7.136 -0.922 1.00 97.88 196 GLN A CA 1
ATOM 1579 C C . GLN A 1 196 ? 0.958 -5.939 -1.848 1.00 97.88 196 GLN A C 1
ATOM 1581 O O . GLN A 1 196 ? 0.078 -5.544 -2.611 1.00 97.88 196 GLN A O 1
ATOM 1586 N N . PHE A 1 197 ? 2.183 -5.404 -1.880 1.00 98.44 197 PHE A N 1
ATOM 1587 C CA . PHE A 1 197 ? 2.595 -4.475 -2.936 1.00 98.44 197 PHE A CA 1
ATOM 1588 C C . PHE A 1 197 ? 2.618 -5.105 -4.334 1.00 98.44 197 PHE A C 1
ATOM 1590 O O . PHE A 1 197 ? 2.660 -4.377 -5.318 1.00 98.44 197 PHE A O 1
ATOM 1597 N N . PHE A 1 198 ? 2.476 -6.427 -4.450 1.00 98.62 198 PHE A N 1
ATOM 1598 C CA . PHE A 1 198 ? 2.145 -7.121 -5.696 1.00 98.62 198 PHE A CA 1
ATOM 1599 C C . PHE A 1 198 ? 1.002 -6.449 -6.477 1.00 98.62 198 PHE A C 1
ATOM 1601 O O . PHE A 1 198 ? 1.065 -6.331 -7.700 1.00 98.62 198 PHE A O 1
ATOM 1608 N N . TYR A 1 199 ? -0.018 -5.947 -5.775 1.00 98.81 199 TYR A N 1
ATOM 1609 C CA . TYR A 1 199 ? -1.178 -5.308 -6.399 1.00 98.81 199 TYR A CA 1
ATOM 1610 C C . TYR A 1 199 ? -0.887 -3.915 -6.989 1.00 98.81 199 TYR A C 1
ATOM 1612 O O . TYR A 1 199 ? -1.713 -3.418 -7.752 1.00 98.81 199 TYR A O 1
ATOM 1620 N N . LEU A 1 200 ? 0.280 -3.308 -6.722 1.00 98.56 200 LEU A N 1
ATOM 1621 C CA . LEU A 1 200 ? 0.743 -2.122 -7.459 1.00 98.56 200 LEU A CA 1
ATOM 1622 C C . LEU A 1 200 ? 0.912 -2.456 -8.945 1.00 98.56 200 LEU A C 1
ATOM 1624 O O . LEU A 1 200 ? 0.307 -1.799 -9.780 1.00 98.56 200 LEU A O 1
ATOM 1628 N N . ALA A 1 201 ? 1.656 -3.516 -9.281 1.00 98.50 201 ALA A N 1
ATOM 1629 C CA . ALA A 1 201 ? 1.873 -3.929 -10.672 1.00 98.50 201 ALA A CA 1
ATOM 1630 C C . ALA A 1 201 ? 0.556 -4.258 -11.398 1.00 98.50 201 ALA A C 1
ATOM 1632 O O . ALA A 1 201 ? 0.391 -3.946 -12.579 1.00 98.50 201 ALA A O 1
ATOM 1633 N N . MET A 1 202 ? -0.415 -4.825 -10.672 1.00 98.62 202 MET A N 1
ATOM 1634 C CA . MET A 1 202 ? -1.773 -5.007 -11.182 1.00 98.62 202 MET A CA 1
ATOM 1635 C C . MET A 1 202 ? -2.419 -3.667 -11.537 1.00 98.62 202 MET A C 1
ATOM 1637 O O . MET A 1 202 ? -2.975 -3.509 -12.620 1.00 98.62 202 MET A O 1
ATOM 1641 N N . GLN A 1 203 ? -2.369 -2.699 -10.621 1.00 98.56 203 GLN A N 1
ATOM 1642 C CA . GLN A 1 203 ? -3.018 -1.412 -10.816 1.00 98.56 203 GLN A CA 1
ATOM 1643 C C . GLN A 1 203 ? -2.334 -0.568 -11.898 1.00 98.56 203 GLN A C 1
ATOM 1645 O O . GLN A 1 203 ? -3.034 0.130 -12.628 1.00 98.56 203 GLN A O 1
ATOM 1650 N N . GLU A 1 204 ? -1.013 -0.674 -12.033 1.00 98.19 204 GLU A N 1
ATOM 1651 C CA . GLU A 1 204 ? -0.217 0.045 -13.030 1.00 98.19 204 GLU A CA 1
ATOM 1652 C C . GLU A 1 204 ? -0.442 -0.464 -14.460 1.00 98.19 204 GLU A C 1
ATOM 1654 O O . GLU A 1 204 ? -0.539 0.323 -15.402 1.00 98.19 204 GLU A O 1
ATOM 1659 N N . SER A 1 205 ? -0.521 -1.783 -14.656 1.00 98.00 205 SER A N 1
ATOM 1660 C CA . SER A 1 205 ? -0.453 -2.348 -16.011 1.00 98.00 205 SER A CA 1
ATOM 1661 C C . SER A 1 205 ? -1.273 -3.610 -16.246 1.00 98.00 205 SER A C 1
ATOM 1663 O O . SER A 1 205 ? -1.193 -4.163 -17.337 1.00 98.00 205 SER A O 1
ATOM 1665 N N . ASP A 1 206 ? -2.050 -4.091 -15.276 1.00 98.19 206 ASP A N 1
ATOM 1666 C CA . ASP A 1 206 ? -2.644 -5.437 -15.319 1.00 98.19 206 ASP A CA 1
ATOM 1667 C C . ASP A 1 206 ? -1.570 -6.547 -15.417 1.00 98.19 206 ASP A C 1
ATOM 1669 O O . ASP A 1 206 ? -1.808 -7.606 -15.998 1.00 98.19 206 ASP A O 1
ATOM 1673 N N . PHE A 1 207 ? -0.373 -6.297 -14.863 1.00 98.56 207 PHE A N 1
ATOM 1674 C CA . PHE A 1 207 ? 0.827 -7.135 -15.017 1.00 98.56 207 PHE A CA 1
ATOM 1675 C C . PHE A 1 207 ? 1.356 -7.259 -16.457 1.00 98.56 207 PHE A C 1
ATOM 1677 O O . PHE A 1 207 ? 2.027 -8.237 -16.785 1.00 98.56 207 PHE A O 1
ATOM 1684 N N . ASP A 1 208 ? 1.055 -6.299 -17.333 1.00 98.06 208 ASP A N 1
ATOM 1685 C CA . ASP A 1 208 ? 1.539 -6.279 -18.714 1.00 98.06 208 ASP A CA 1
ATOM 1686 C C . ASP A 1 208 ? 2.940 -5.636 -18.791 1.00 98.06 208 ASP A C 1
ATOM 1688 O O . ASP A 1 208 ? 3.071 -4.413 -18.650 1.00 98.06 208 ASP A O 1
ATOM 1692 N N . PRO A 1 209 ? 4.008 -6.420 -19.047 1.00 97.19 209 PRO A N 1
ATOM 1693 C CA . PRO A 1 209 ? 5.362 -5.889 -19.132 1.00 97.19 209 PRO A CA 1
ATOM 1694 C C . PRO A 1 209 ? 5.588 -5.009 -20.358 1.00 97.19 209 PRO A C 1
ATOM 1696 O O . PRO A 1 209 ? 6.596 -4.327 -20.404 1.00 97.19 209 PRO A O 1
ATOM 1699 N N . TYR A 1 210 ? 4.672 -4.976 -21.322 1.00 97.06 210 TYR A N 1
ATOM 1700 C CA . TYR A 1 210 ? 4.798 -4.185 -22.544 1.00 97.06 210 TYR A CA 1
ATOM 1701 C C . TYR A 1 210 ? 3.848 -2.977 -22.554 1.00 97.06 210 TYR A C 1
ATOM 1703 O O . TYR A 1 210 ? 3.704 -2.284 -23.566 1.00 97.06 210 TYR A O 1
ATOM 1711 N N . ARG A 1 211 ? 3.188 -2.683 -21.426 1.00 97.38 211 ARG A N 1
ATOM 1712 C CA . ARG A 1 211 ? 2.237 -1.575 -21.333 1.00 97.38 211 ARG A CA 1
ATOM 1713 C C . ARG A 1 211 ? 2.928 -0.232 -21.557 1.00 97.38 211 ARG A C 1
ATOM 1715 O O . ARG A 1 211 ? 3.794 0.181 -20.791 1.00 97.38 211 ARG A O 1
ATOM 1722 N N . SER A 1 212 ? 2.475 0.502 -22.566 1.00 96.44 212 SER A N 1
ATOM 1723 C CA . SER A 1 212 ? 2.825 1.913 -22.754 1.00 96.44 212 SER A CA 1
ATOM 1724 C C . SER A 1 212 ? 1.699 2.789 -22.214 1.00 96.44 212 SER A C 1
ATOM 1726 O O . SER A 1 212 ? 0.585 2.760 -22.736 1.00 96.44 212 SER A O 1
ATOM 1728 N N . GLY A 1 213 ? 1.986 3.516 -21.139 1.00 92.25 213 GLY A N 1
ATOM 1729 C CA . GLY A 1 213 ? 1.046 4.390 -20.450 1.00 92.25 213 GLY A CA 1
ATOM 1730 C C . GLY A 1 213 ? 0.933 5.786 -21.060 1.00 92.25 213 GLY A C 1
ATOM 1731 O O . GLY A 1 213 ? 1.437 6.048 -22.159 1.00 92.25 213 GLY A O 1
ATOM 1732 N N . PRO A 1 214 ? 0.268 6.712 -20.349 1.00 90.38 214 PRO A N 1
ATOM 1733 C CA . PRO A 1 214 ? 0.128 8.088 -20.801 1.00 90.38 214 PRO A CA 1
ATOM 1734 C C . PRO A 1 214 ? 1.480 8.813 -20.862 1.00 90.38 214 PRO A C 1
ATOM 1736 O O . PRO A 1 214 ? 2.436 8.492 -20.149 1.00 90.38 214 PRO A O 1
ATOM 1739 N N . ILE A 1 215 ? 1.543 9.845 -21.707 1.00 93.56 215 ILE A N 1
ATOM 1740 C CA . ILE A 1 215 ? 2.654 10.796 -21.687 1.00 93.56 215 ILE A CA 1
ATOM 1741 C C . ILE A 1 215 ? 2.555 11.668 -20.432 1.00 93.56 215 ILE A C 1
ATOM 1743 O O . ILE A 1 215 ? 1.514 12.257 -20.145 1.00 93.56 215 ILE A O 1
ATOM 1747 N N . THR A 1 216 ? 3.656 11.776 -19.695 1.00 90.88 216 THR A N 1
ATOM 1748 C CA . THR A 1 216 ? 3.796 12.708 -18.571 1.00 90.88 216 THR A CA 1
ATOM 1749 C C . THR A 1 216 ? 4.689 13.881 -18.970 1.00 90.88 216 THR A C 1
ATOM 1751 O O . THR A 1 216 ? 5.354 13.856 -20.007 1.00 90.88 216 THR A O 1
ATOM 1754 N N . ARG A 1 217 ? 4.812 14.891 -18.098 1.00 89.69 217 ARG A N 1
ATOM 1755 C CA . ARG A 1 217 ? 5.797 15.977 -18.275 1.00 89.69 217 ARG A CA 1
ATOM 1756 C C . ARG A 1 217 ? 7.246 15.465 -18.385 1.00 89.69 217 ARG A C 1
ATOM 1758 O O . ARG A 1 217 ? 8.107 16.189 -18.872 1.00 89.69 217 ARG A O 1
ATOM 1765 N N . LYS A 1 218 ? 7.515 14.247 -17.905 1.00 91.38 218 LYS A N 1
ATOM 1766 C CA . LYS A 1 218 ? 8.838 13.614 -17.852 1.00 91.38 218 LYS A CA 1
ATOM 1767 C C . LYS A 1 218 ? 9.003 12.469 -18.869 1.00 91.38 218 LYS A C 1
ATOM 1769 O O . LYS A 1 218 ? 10.002 11.763 -18.809 1.00 91.38 218 LYS A O 1
ATOM 1774 N N . GLY A 1 219 ? 8.048 12.285 -19.790 1.00 94.12 219 GLY A N 1
ATOM 1775 C CA . GLY A 1 219 ? 8.057 11.232 -20.816 1.00 94.12 219 GLY A CA 1
ATOM 1776 C C . GLY A 1 219 ? 7.005 10.141 -20.592 1.00 94.12 219 GLY A C 1
ATOM 1777 O O . GLY A 1 219 ? 6.173 10.243 -19.685 1.00 94.12 219 GLY A O 1
ATOM 1778 N N . TYR A 1 220 ? 7.018 9.108 -21.439 1.00 96.62 220 TYR A N 1
ATOM 1779 C CA . TYR A 1 220 ? 6.068 7.991 -21.364 1.00 96.62 220 TYR A CA 1
ATOM 1780 C C . TYR A 1 220 ? 6.381 7.053 -20.199 1.00 96.62 220 TYR A C 1
ATOM 1782 O O . TYR A 1 220 ? 7.514 6.577 -20.068 1.00 96.62 220 TYR A O 1
ATOM 1790 N N . ALA A 1 221 ? 5.357 6.751 -19.403 1.00 96.56 221 ALA A N 1
ATOM 1791 C CA . ALA A 1 221 ? 5.379 5.639 -18.462 1.00 96.56 221 ALA A CA 1
ATOM 1792 C C . ALA A 1 221 ? 5.379 4.309 -19.236 1.00 96.56 221 ALA A C 1
ATOM 1794 O O . ALA A 1 221 ? 4.582 4.136 -20.164 1.00 96.56 221 ALA A O 1
ATOM 1795 N N . LYS A 1 222 ? 6.287 3.385 -18.901 1.00 97.81 222 LYS A N 1
ATOM 1796 C CA . LYS A 1 222 ? 6.410 2.099 -19.605 1.00 97.81 222 LYS A CA 1
ATOM 1797 C C . LYS A 1 222 ? 6.556 0.903 -18.676 1.00 97.81 222 LYS A C 1
ATOM 1799 O O . LYS A 1 222 ? 7.078 1.014 -17.564 1.00 97.81 222 LYS A O 1
ATOM 1804 N N . GLY A 1 223 ? 6.126 -0.235 -19.203 1.00 97.44 223 GLY A N 1
ATOM 1805 C CA . GLY A 1 223 ? 6.285 -1.553 -18.630 1.00 97.44 223 GLY A CA 1
ATOM 1806 C C . GLY A 1 223 ? 5.364 -1.840 -17.455 1.00 97.44 223 GLY A C 1
ATOM 1807 O O . GLY A 1 223 ? 4.487 -1.050 -17.104 1.00 97.44 223 GLY A O 1
ATOM 1808 N N . MET A 1 224 ? 5.598 -2.981 -16.812 1.00 98.06 224 MET A N 1
ATOM 1809 C CA . MET A 1 224 ? 4.706 -3.511 -15.775 1.00 98.06 224 MET A CA 1
ATOM 1810 C C . MET A 1 224 ? 4.498 -2.549 -14.593 1.00 98.06 224 MET A C 1
ATOM 1812 O O . MET A 1 224 ? 3.427 -2.502 -13.993 1.00 98.06 224 MET A O 1
ATOM 1816 N N . TRP A 1 225 ? 5.532 -1.771 -14.279 1.00 98.38 225 TRP A N 1
ATOM 1817 C CA . TRP A 1 225 ? 5.584 -0.849 -13.143 1.00 98.38 225 TRP A CA 1
ATOM 1818 C C . TRP A 1 225 ? 5.415 0.622 -13.540 1.00 98.38 225 TRP A C 1
ATOM 1820 O O . TRP A 1 225 ? 5.581 1.496 -12.692 1.00 98.38 225 TRP A O 1
ATOM 1830 N N . GLN A 1 226 ? 5.120 0.880 -14.824 1.00 98.00 226 GLN A N 1
ATOM 1831 C CA . GLN A 1 226 ? 4.847 2.206 -15.390 1.00 98.00 226 GLN A CA 1
ATOM 1832 C C . GLN A 1 226 ? 5.917 3.260 -15.057 1.00 98.00 226 GLN A C 1
ATOM 1834 O O . GLN A 1 226 ? 5.632 4.427 -14.790 1.00 98.00 226 GLN A O 1
ATOM 1839 N N . PHE A 1 227 ? 7.192 2.875 -15.140 1.00 97.75 227 PHE A N 1
ATOM 1840 C CA . PHE A 1 227 ? 8.293 3.802 -14.901 1.00 97.75 227 PHE A CA 1
ATOM 1841 C C . PHE A 1 227 ? 8.355 4.894 -15.971 1.00 97.75 227 PHE A C 1
ATOM 1843 O O . PHE A 1 227 ? 8.491 4.620 -17.171 1.00 97.75 227 PHE A O 1
ATOM 1850 N N . ILE A 1 228 ? 8.360 6.150 -15.527 1.00 96.44 228 ILE A N 1
ATOM 1851 C CA . ILE A 1 228 ? 8.821 7.271 -16.350 1.00 96.44 228 ILE A CA 1
ATOM 1852 C C . ILE A 1 228 ? 10.351 7.199 -16.537 1.00 96.44 228 ILE A C 1
ATOM 1854 O O . ILE A 1 228 ? 11.037 6.651 -15.669 1.00 96.44 228 ILE A O 1
ATOM 1858 N N . PRO A 1 229 ? 10.907 7.757 -17.632 1.00 96.75 229 PRO A N 1
ATOM 1859 C CA . PRO A 1 229 ? 12.327 7.638 -17.976 1.00 96.75 229 PRO A CA 1
ATOM 1860 C C . PRO A 1 229 ? 13.289 7.979 -16.831 1.00 96.75 229 PRO A C 1
ATOM 1862 O O . PRO A 1 229 ? 14.157 7.179 -16.492 1.00 96.75 229 PRO A O 1
ATOM 1865 N N . GLU A 1 230 ? 13.098 9.139 -16.195 1.00 95.75 230 GLU A N 1
ATOM 1866 C CA . GLU A 1 230 ? 13.958 9.620 -15.106 1.00 95.75 230 GLU A CA 1
ATOM 1867 C C . GLU A 1 230 ? 13.979 8.646 -13.919 1.00 95.75 230 GLU A C 1
ATOM 1869 O O . GLU A 1 230 ? 15.049 8.283 -13.430 1.00 95.75 230 GLU A O 1
ATOM 1874 N N . THR A 1 231 ? 12.805 8.183 -13.483 1.00 95.44 231 THR A N 1
ATOM 1875 C CA . THR A 1 231 ? 12.688 7.237 -12.368 1.00 95.44 231 THR A CA 1
ATOM 1876 C C . THR A 1 231 ? 13.273 5.876 -12.740 1.00 95.44 231 THR A C 1
ATOM 1878 O O . THR A 1 231 ? 13.995 5.293 -11.938 1.00 95.44 231 THR A O 1
ATOM 1881 N N . GLY A 1 232 ? 13.039 5.391 -13.964 1.00 97.06 232 GLY A N 1
ATOM 1882 C CA . GLY A 1 232 ? 13.634 4.140 -14.439 1.00 97.06 232 GLY A CA 1
ATOM 1883 C C . GLY A 1 232 ? 15.163 4.166 -14.362 1.00 97.06 232 GLY A C 1
ATOM 1884 O O . GLY A 1 232 ? 15.763 3.277 -13.762 1.00 97.06 232 GLY A O 1
ATOM 1885 N N . VAL A 1 233 ? 15.788 5.237 -14.863 1.00 98.00 233 VAL A N 1
ATOM 1886 C CA . VAL A 1 233 ? 17.249 5.427 -14.795 1.00 98.00 233 VAL A CA 1
ATOM 1887 C C . VAL A 1 233 ? 17.733 5.549 -13.351 1.00 98.00 233 VAL A C 1
ATOM 1889 O O . VAL A 1 233 ? 18.724 4.917 -12.984 1.00 98.00 233 VAL A O 1
ATOM 1892 N N . LYS A 1 234 ? 17.021 6.307 -12.504 1.00 97.38 234 LYS A N 1
ATOM 1893 C CA . LYS A 1 234 ? 17.338 6.457 -11.071 1.00 97.38 234 LYS A CA 1
ATOM 1894 C C . LYS A 1 234 ? 17.416 5.104 -10.353 1.00 97.38 234 LYS A C 1
ATOM 1896 O O . LYS A 1 234 ? 18.249 4.947 -9.464 1.00 97.38 234 LYS A O 1
ATOM 1901 N N . TYR A 1 235 ? 16.600 4.131 -10.761 1.00 96.69 235 TYR A N 1
ATOM 1902 C CA . TYR A 1 235 ? 16.589 2.772 -10.206 1.00 96.69 235 TYR A CA 1
ATOM 1903 C C . TYR A 1 235 ? 17.310 1.734 -11.081 1.00 96.69 235 TYR A C 1
ATOM 1905 O O . TYR A 1 235 ? 17.167 0.529 -10.877 1.00 96.69 235 TYR A O 1
ATOM 1913 N N . GLY A 1 236 ? 18.175 2.190 -11.991 1.00 96.69 236 GLY A N 1
ATOM 1914 C CA . GLY A 1 236 ? 19.138 1.349 -12.701 1.00 96.69 236 GLY A CA 1
ATOM 1915 C C . GLY A 1 236 ? 18.596 0.623 -13.931 1.00 96.69 236 GLY A C 1
ATOM 1916 O O . GLY A 1 236 ? 19.218 -0.346 -14.356 1.00 96.69 236 GLY A O 1
ATOM 1917 N N . LEU A 1 237 ? 17.469 1.065 -14.493 1.00 98.38 237 LEU A N 1
ATOM 1918 C CA . LEU A 1 237 ? 16.967 0.575 -15.777 1.00 98.38 237 LEU A CA 1
ATOM 1919 C C . LEU A 1 237 ? 17.613 1.348 -16.928 1.00 98.38 237 LEU A C 1
ATOM 1921 O O . LEU A 1 237 ? 17.621 2.583 -16.941 1.00 98.38 237 LEU A O 1
ATOM 1925 N N . HIS A 1 238 ? 18.105 0.623 -17.925 1.00 98.38 238 HIS A N 1
ATOM 1926 C CA . HIS A 1 238 ? 18.565 1.197 -19.181 1.00 98.38 238 HIS A CA 1
ATOM 1927 C C . HIS A 1 238 ? 17.380 1.447 -20.115 1.00 98.38 238 HIS A C 1
ATOM 1929 O O . HIS A 1 238 ? 16.547 0.570 -20.341 1.00 98.38 238 HIS A O 1
ATOM 1935 N N . LEU A 1 239 ? 17.314 2.660 -20.660 1.00 98.19 239 LEU A N 1
ATOM 1936 C CA . LEU A 1 239 ? 16.269 3.066 -21.594 1.00 98.19 239 LEU A CA 1
ATOM 1937 C C . LEU A 1 239 ? 16.633 2.654 -23.021 1.00 98.19 239 LEU A C 1
ATOM 1939 O O . LEU A 1 239 ? 17.799 2.719 -23.416 1.00 98.19 239 LEU A O 1
ATOM 1943 N N . GLY A 1 240 ? 15.620 2.282 -23.798 1.00 97.12 240 GLY A N 1
ATOM 1944 C CA . GLY A 1 240 ? 15.776 1.915 -25.201 1.00 97.12 240 GLY A CA 1
ATOM 1945 C C . GLY A 1 240 ? 15.644 3.112 -26.154 1.00 97.12 240 GLY A C 1
ATOM 1946 O O . GLY A 1 240 ? 15.210 4.198 -25.756 1.00 97.12 240 GLY A O 1
ATOM 1947 N N . PRO A 1 241 ? 15.998 2.946 -27.441 1.00 97.25 241 PRO A N 1
ATOM 1948 C CA . PRO A 1 241 ? 15.913 4.004 -28.449 1.00 97.25 241 PRO A CA 1
ATOM 1949 C C . PRO A 1 241 ? 14.482 4.493 -28.726 1.00 97.25 241 PRO A C 1
ATOM 1951 O O . PRO A 1 241 ? 14.308 5.583 -29.266 1.00 97.25 241 PRO A O 1
ATOM 1954 N N . LEU A 1 242 ? 13.451 3.718 -28.375 1.00 96.50 242 LEU A N 1
ATOM 1955 C CA . LEU A 1 242 ? 12.045 4.094 -28.546 1.00 96.50 242 LEU A CA 1
ATOM 1956 C C . LEU A 1 242 ? 11.437 4.670 -27.256 1.00 96.50 242 LEU A C 1
ATOM 1958 O O . LEU A 1 242 ? 10.211 4.679 -27.112 1.00 96.50 242 LEU A O 1
ATOM 1962 N N . VAL A 1 243 ? 12.263 5.139 -26.312 1.00 95.81 243 VAL A N 1
ATOM 1963 C CA . VAL A 1 243 ? 11.863 5.755 -25.030 1.00 95.81 243 VAL A CA 1
ATOM 1964 C C . VAL A 1 243 ? 10.734 6.785 -25.180 1.00 95.81 243 VAL A C 1
ATOM 1966 O O . VAL A 1 243 ? 9.790 6.763 -24.388 1.00 95.81 243 VAL A O 1
ATOM 1969 N N . ASP A 1 244 ? 10.787 7.609 -26.230 1.00 95.75 244 ASP A N 1
ATOM 1970 C CA . ASP A 1 244 ? 9.848 8.707 -26.501 1.00 95.75 244 ASP A CA 1
ATOM 1971 C C . ASP A 1 244 ? 8.629 8.294 -27.343 1.00 95.75 244 ASP A C 1
ATOM 1973 O O . ASP A 1 244 ? 7.883 9.145 -27.828 1.00 95.75 244 ASP A O 1
ATOM 1977 N N . LEU A 1 245 ? 8.409 6.993 -27.548 1.00 95.69 245 LEU A N 1
ATOM 1978 C CA . LEU A 1 245 ? 7.264 6.472 -28.291 1.00 95.69 245 LEU A CA 1
ATOM 1979 C C . LEU A 1 245 ? 6.349 5.638 -27.379 1.00 95.69 245 LEU A C 1
ATOM 1981 O O . LEU A 1 245 ? 6.852 4.849 -26.576 1.00 95.69 245 LEU A O 1
ATOM 1985 N N . PRO A 1 246 ? 5.013 5.718 -27.552 1.00 95.31 246 PRO A N 1
ATOM 1986 C CA . PRO A 1 246 ? 4.043 4.916 -26.805 1.00 95.31 246 PRO A CA 1
ATOM 1987 C C . PRO A 1 246 ? 3.953 3.494 -27.377 1.00 95.31 246 PRO A C 1
ATOM 1989 O O . PRO A 1 246 ? 2.909 3.065 -27.870 1.00 95.31 246 PRO A O 1
ATOM 1992 N N . ARG A 1 247 ? 5.081 2.785 -27.414 1.00 95.88 247 ARG A N 1
ATOM 1993 C CA . ARG A 1 247 ? 5.158 1.394 -27.859 1.00 95.88 247 ARG A CA 1
ATOM 1994 C C . ARG A 1 247 ? 6.249 0.629 -27.101 1.00 95.88 247 ARG A C 1
ATOM 1996 O O . ARG A 1 247 ? 7.214 1.270 -26.660 1.00 95.88 247 ARG A O 1
ATOM 2003 N N . PRO A 1 248 ? 6.131 -0.706 -27.018 1.00 95.06 248 PRO A N 1
ATOM 2004 C CA . PRO A 1 248 ? 7.166 -1.547 -26.436 1.00 95.06 248 PRO A CA 1
ATOM 2005 C C . PRO A 1 248 ? 8.493 -1.427 -27.187 1.00 95.06 248 PRO A C 1
ATOM 2007 O O . PRO A 1 248 ? 8.518 -1.226 -28.407 1.00 95.06 248 PRO A O 1
ATOM 2010 N N . ASP A 1 249 ? 9.583 -1.589 -26.455 1.00 95.12 249 ASP A N 1
ATOM 2011 C CA . ASP A 1 249 ? 10.950 -1.577 -26.942 1.00 95.12 249 ASP A CA 1
ATOM 2012 C C . ASP A 1 249 ? 11.748 -2.694 -26.256 1.00 95.12 249 ASP A C 1
ATOM 2014 O O . ASP A 1 249 ? 12.050 -2.600 -25.069 1.00 95.12 249 ASP A O 1
ATOM 2018 N N . PRO A 1 250 ? 12.139 -3.753 -26.985 1.00 93.00 250 PRO A N 1
ATOM 2019 C CA . PRO A 1 250 ? 12.931 -4.839 -26.415 1.00 93.00 250 PRO A CA 1
ATOM 2020 C C . PRO A 1 250 ? 14.280 -4.403 -25.822 1.00 93.00 250 PRO A C 1
ATOM 2022 O O . PRO A 1 250 ? 14.849 -5.152 -25.031 1.00 93.00 250 PRO A O 1
ATOM 2025 N N . ALA A 1 251 ? 14.808 -3.236 -26.211 1.00 97.00 251 ALA A N 1
ATOM 2026 C CA . ALA A 1 251 ? 16.034 -2.674 -25.648 1.00 97.00 251 ALA A CA 1
ATOM 2027 C C . ALA A 1 251 ? 15.782 -1.765 -24.429 1.00 97.00 251 ALA A C 1
ATOM 2029 O O . ALA A 1 251 ? 16.742 -1.314 -23.807 1.00 97.00 251 ALA A O 1
ATOM 2030 N N . ASP A 1 252 ? 14.522 -1.497 -24.079 1.00 98.06 252 ASP A N 1
ATOM 2031 C CA . ASP A 1 252 ? 14.140 -0.745 -22.887 1.00 98.06 252 ASP A CA 1
ATOM 2032 C C . ASP A 1 252 ? 13.886 -1.708 -21.722 1.00 98.06 252 ASP A C 1
ATOM 2034 O O . ASP A 1 252 ? 12.971 -2.533 -21.734 1.00 98.06 252 ASP A O 1
ATOM 2038 N N . GLU A 1 253 ? 14.708 -1.618 -20.679 1.00 98.50 253 GLU A N 1
ATOM 2039 C CA . GLU A 1 253 ? 14.630 -2.525 -19.533 1.00 98.50 253 GLU A CA 1
ATOM 2040 C C . GLU A 1 253 ? 13.388 -2.291 -18.665 1.00 98.50 253 GLU A C 1
ATOM 2042 O O . GLU A 1 253 ? 13.066 -3.139 -17.830 1.00 98.50 253 GLU A O 1
ATOM 2047 N N . ARG A 1 254 ? 12.643 -1.198 -18.888 1.00 98.06 254 ARG A N 1
ATOM 2048 C CA . ARG A 1 254 ? 11.307 -1.019 -18.301 1.00 98.06 254 ARG A CA 1
ATOM 2049 C C . ARG A 1 254 ? 10.334 -2.093 -18.780 1.00 98.06 254 ARG A C 1
ATOM 2051 O O . ARG A 1 254 ? 9.480 -2.508 -17.999 1.00 98.06 254 ARG A O 1
ATOM 2058 N N . ASP A 1 255 ? 10.524 -2.607 -19.995 1.00 97.50 255 ASP A N 1
ATOM 2059 C CA . ASP A 1 255 ? 9.692 -3.667 -20.565 1.00 97.50 255 ASP A CA 1
ATOM 2060 C C . ASP A 1 255 ? 10.143 -5.081 -20.132 1.00 97.50 255 ASP A C 1
ATOM 2062 O O . ASP A 1 255 ? 9.557 -6.096 -20.511 1.00 97.50 255 ASP A O 1
ATOM 2066 N N . HIS A 1 256 ? 11.207 -5.184 -19.326 1.00 97.56 256 HIS A N 1
ATOM 2067 C CA . HIS A 1 256 ? 11.686 -6.447 -18.764 1.00 97.56 256 HIS A CA 1
ATOM 2068 C C . HIS A 1 256 ? 11.131 -6.658 -17.355 1.00 97.56 256 HIS A C 1
ATOM 2070 O O . HIS A 1 256 ? 11.670 -6.123 -16.387 1.00 97.56 256 HIS A O 1
ATOM 2076 N N . ALA A 1 257 ? 10.110 -7.513 -17.222 1.00 96.50 257 ALA A N 1
ATOM 2077 C CA . ALA A 1 257 ? 9.388 -7.749 -15.965 1.00 96.50 257 ALA A CA 1
ATOM 2078 C C . ALA A 1 257 ? 10.300 -7.952 -14.740 1.00 96.50 257 ALA A C 1
ATOM 2080 O O . ALA A 1 257 ? 10.076 -7.328 -13.706 1.00 96.50 257 ALA A O 1
ATOM 2081 N N . GLY A 1 258 ? 11.349 -8.777 -14.847 1.00 97.06 258 GLY A N 1
ATOM 2082 C CA . GLY A 1 258 ? 12.278 -9.036 -13.739 1.00 97.06 258 GLY A CA 1
ATOM 2083 C C . GLY A 1 258 ? 13.121 -7.818 -13.344 1.00 97.06 258 GLY A C 1
ATOM 2084 O O . GLY A 1 258 ? 13.184 -7.478 -12.166 1.00 97.06 258 GLY A O 1
ATOM 2085 N N . LYS A 1 259 ? 13.714 -7.121 -14.325 1.00 98.19 259 LYS A N 1
ATOM 2086 C CA . LYS A 1 259 ? 14.528 -5.915 -14.081 1.00 98.19 259 LYS A CA 1
ATOM 2087 C C . LYS A 1 259 ? 13.670 -4.776 -13.538 1.00 98.19 259 LYS A C 1
ATOM 2089 O O . LYS A 1 259 ? 14.030 -4.148 -12.549 1.00 98.19 259 LYS A O 1
ATOM 2094 N N . ALA A 1 260 ? 12.504 -4.559 -14.143 1.00 98.25 260 ALA A N 1
ATOM 2095 C CA . ALA A 1 260 ? 11.547 -3.562 -13.692 1.00 98.25 260 ALA A CA 1
ATOM 2096 C C . ALA A 1 260 ? 11.018 -3.874 -12.280 1.00 98.25 260 ALA A C 1
ATOM 2098 O O . ALA A 1 260 ? 10.844 -2.955 -11.490 1.00 98.25 260 ALA A O 1
ATOM 2099 N N . THR A 1 261 ? 10.823 -5.151 -11.930 1.00 98.50 261 THR A N 1
ATOM 2100 C CA . THR A 1 261 ? 10.431 -5.555 -10.568 1.00 98.50 261 THR A CA 1
ATOM 2101 C C . THR A 1 261 ? 11.512 -5.239 -9.548 1.00 98.50 261 THR A C 1
ATOM 2103 O O . THR A 1 261 ? 11.203 -4.609 -8.547 1.00 98.50 261 THR A O 1
ATOM 2106 N N . ASP A 1 262 ? 12.769 -5.588 -9.815 1.00 97.94 262 ASP A N 1
ATOM 2107 C CA . ASP A 1 262 ? 13.890 -5.236 -8.934 1.00 97.94 262 ASP A CA 1
ATOM 2108 C C . ASP A 1 262 ? 14.058 -3.709 -8.765 1.00 97.94 262 ASP A C 1
ATOM 2110 O O . ASP A 1 262 ? 14.312 -3.202 -7.669 1.00 97.94 262 ASP A O 1
ATOM 2114 N N . ALA A 1 263 ? 13.863 -2.938 -9.839 1.00 98.38 263 ALA A N 1
ATOM 2115 C CA . ALA A 1 263 ? 13.848 -1.479 -9.763 1.00 98.38 263 ALA A CA 1
ATOM 2116 C C . ALA A 1 263 ? 12.669 -0.955 -8.919 1.00 98.38 263 ALA A C 1
ATOM 2118 O O . ALA A 1 263 ? 12.848 -0.052 -8.099 1.00 98.38 263 ALA A O 1
ATOM 2119 N N . ALA A 1 264 ? 11.473 -1.529 -9.079 1.00 98.50 264 ALA A N 1
ATOM 2120 C CA . ALA A 1 264 ? 10.276 -1.144 -8.334 1.00 98.50 264 ALA A CA 1
ATOM 2121 C C . ALA A 1 264 ? 10.379 -1.468 -6.846 1.00 98.50 264 ALA A C 1
ATOM 2123 O O . ALA A 1 264 ? 10.044 -0.617 -6.024 1.00 98.50 264 ALA A O 1
ATOM 2124 N N . THR A 1 265 ? 10.904 -2.636 -6.469 1.00 97.88 265 THR A N 1
ATOM 2125 C CA . THR A 1 265 ? 11.115 -2.978 -5.056 1.00 97.88 265 THR A CA 1
ATOM 2126 C C . THR A 1 265 ? 12.113 -2.030 -4.403 1.00 97.88 265 THR A C 1
ATOM 2128 O O . THR A 1 265 ? 11.853 -1.544 -3.303 1.00 97.88 265 THR A O 1
ATOM 2131 N N . ARG A 1 266 ? 13.195 -1.658 -5.099 1.00 96.81 266 ARG A N 1
ATOM 2132 C CA . ARG A 1 266 ? 14.129 -0.623 -4.623 1.00 96.81 266 ARG A CA 1
ATOM 2133 C C . ARG A 1 266 ? 13.478 0.755 -4.512 1.00 96.81 266 ARG A C 1
ATOM 2135 O O . ARG A 1 266 ? 13.774 1.485 -3.565 1.00 96.81 266 ARG A O 1
ATOM 2142 N N . TYR A 1 267 ? 12.580 1.119 -5.427 1.00 97.88 267 TYR A N 1
ATOM 2143 C CA . TYR A 1 267 ? 11.845 2.381 -5.332 1.00 97.88 267 TYR A CA 1
ATOM 2144 C C . TYR A 1 267 ? 10.881 2.394 -4.142 1.00 97.88 267 TYR A C 1
ATOM 2146 O O . TYR A 1 267 ? 10.925 3.321 -3.336 1.00 97.88 267 TYR A O 1
ATOM 2154 N N . ILE A 1 268 ? 10.078 1.344 -3.966 1.00 97.62 268 ILE A N 1
ATOM 2155 C CA . ILE A 1 268 ? 9.159 1.200 -2.829 1.00 97.62 268 ILE A CA 1
ATOM 2156 C C . ILE A 1 268 ? 9.942 1.216 -1.509 1.00 97.62 268 ILE A C 1
ATOM 2158 O O . ILE A 1 268 ? 9.564 1.929 -0.581 1.00 97.62 268 ILE A O 1
ATOM 2162 N N . GLN A 1 269 ? 11.072 0.507 -1.432 1.00 93.81 269 GLN A N 1
ATOM 2163 C CA . GLN A 1 269 ? 11.962 0.543 -0.269 1.00 93.81 269 GLN A CA 1
ATOM 2164 C C . GLN A 1 269 ? 12.500 1.956 -0.006 1.00 93.81 269 GLN A C 1
ATOM 2166 O O . GLN A 1 269 ? 12.504 2.410 1.137 1.00 93.81 269 GLN A O 1
ATOM 2171 N N . MET A 1 270 ? 12.896 2.690 -1.052 1.00 93.31 270 MET A N 1
ATOM 2172 C CA . MET A 1 270 ? 13.302 4.089 -0.910 1.00 93.31 270 MET A CA 1
ATOM 2173 C C . MET A 1 270 ? 12.160 4.935 -0.344 1.00 93.31 270 MET A C 1
ATOM 2175 O O . MET A 1 270 ? 12.396 5.694 0.590 1.00 93.31 270 MET A O 1
ATOM 2179 N N . LEU A 1 271 ? 10.925 4.775 -0.822 1.00 94.88 271 LEU A N 1
ATOM 2180 C CA . LEU A 1 271 ? 9.767 5.493 -0.283 1.00 94.88 271 LEU A CA 1
ATOM 2181 C C . LEU A 1 271 ? 9.528 5.164 1.198 1.00 94.88 271 LEU A C 1
ATOM 2183 O O . LEU A 1 271 ? 9.273 6.073 1.990 1.00 94.88 271 LEU A O 1
ATOM 2187 N N . TYR A 1 272 ? 9.708 3.905 1.601 1.00 89.31 272 TYR A N 1
ATOM 2188 C CA . TYR A 1 272 ? 9.723 3.513 3.015 1.00 89.31 272 TYR A CA 1
ATOM 2189 C C . TYR A 1 272 ? 10.890 4.102 3.804 1.00 89.31 272 TYR A C 1
ATOM 2191 O O . TYR A 1 272 ? 10.808 4.202 5.018 1.00 89.31 272 TYR A O 1
ATOM 2199 N N . SER A 1 273 ? 11.954 4.551 3.147 1.00 86.19 273 SER A N 1
ATOM 2200 C CA . SER A 1 273 ? 13.041 5.299 3.778 1.00 86.19 273 SER A CA 1
ATOM 2201 C C . SER A 1 273 ? 12.775 6.815 3.840 1.00 86.19 273 SER A C 1
ATOM 2203 O O . SER A 1 273 ? 13.689 7.593 4.097 1.00 86.19 273 SER A O 1
ATOM 2205 N N . THR A 1 274 ? 11.542 7.273 3.621 1.00 89.38 274 THR A N 1
ATOM 2206 C CA . THR A 1 274 ? 11.161 8.694 3.734 1.00 89.38 274 THR A CA 1
ATOM 2207 C C . THR A 1 274 ? 10.177 8.922 4.885 1.00 89.38 274 THR A C 1
ATOM 2209 O O . THR A 1 274 ? 9.891 8.018 5.667 1.00 89.38 274 THR A O 1
ATOM 2212 N N . ASP A 1 275 ? 9.603 10.124 4.993 1.00 88.38 275 ASP A N 1
ATOM 2213 C CA . ASP A 1 275 ? 8.528 10.413 5.951 1.00 88.38 275 ASP A CA 1
ATOM 2214 C C . ASP A 1 275 ? 7.267 9.547 5.739 1.00 88.38 275 ASP A C 1
ATOM 2216 O O . ASP A 1 275 ? 6.439 9.450 6.644 1.00 88.38 275 ASP A O 1
ATOM 2220 N N . ALA A 1 276 ? 7.129 8.884 4.582 1.00 89.75 276 ALA A N 1
ATOM 2221 C CA . ALA A 1 276 ? 6.049 7.937 4.303 1.00 89.75 276 ALA A CA 1
ATOM 2222 C C . ALA A 1 276 ? 6.190 6.591 5.046 1.00 89.75 276 ALA A C 1
ATOM 2224 O O . ALA A 1 276 ? 5.246 5.807 5.044 1.00 89.75 276 ALA A O 1
ATOM 2225 N N . GLN A 1 277 ? 7.321 6.324 5.717 1.00 86.12 277 GLN A N 1
ATOM 2226 C CA . GLN A 1 277 ? 7.632 5.042 6.376 1.00 86.12 277 GLN A CA 1
ATOM 2227 C C . GLN A 1 277 ? 6.544 4.513 7.322 1.00 86.12 277 GLN A C 1
ATOM 2229 O O . GLN A 1 277 ? 6.401 3.308 7.525 1.00 86.12 277 GLN A O 1
ATOM 2234 N N . ALA A 1 278 ? 5.763 5.420 7.910 1.00 81.94 278 ALA A N 1
ATOM 2235 C CA . ALA A 1 278 ? 4.726 5.081 8.869 1.00 81.94 278 ALA A CA 1
ATOM 2236 C C . ALA A 1 278 ? 3.486 4.433 8.222 1.00 81.94 278 ALA A C 1
ATOM 2238 O O . ALA A 1 278 ? 2.760 3.733 8.928 1.00 81.94 278 ALA A O 1
ATOM 2239 N N . SER A 1 279 ? 3.277 4.571 6.906 1.00 91.94 279 SER A N 1
ATOM 2240 C CA . SER A 1 279 ? 2.126 4.006 6.195 1.00 91.94 279 SER A CA 1
ATOM 2241 C C . SER A 1 279 ? 2.474 3.578 4.764 1.00 91.94 279 SER A C 1
ATOM 2243 O O . SER A 1 279 ? 2.874 4.369 3.914 1.00 91.94 279 SER A O 1
ATOM 2245 N N . GLY A 1 280 ? 2.222 2.309 4.458 1.00 95.50 280 GLY A N 1
ATOM 2246 C CA . GLY A 1 280 ? 2.281 1.767 3.105 1.00 95.50 280 GLY A CA 1
ATOM 2247 C C . GLY A 1 280 ? 1.273 2.411 2.157 1.00 95.50 280 GLY A C 1
ATOM 2248 O O . GLY A 1 280 ? 1.532 2.494 0.962 1.00 95.50 280 GLY A O 1
ATOM 2249 N N . MET A 1 281 ? 0.162 2.942 2.671 1.00 96.75 281 MET A N 1
ATOM 2250 C CA . MET A 1 281 ? -0.792 3.704 1.863 1.00 96.75 281 MET A CA 1
ATOM 2251 C C . MET A 1 281 ? -0.234 5.085 1.480 1.00 96.75 281 MET A C 1
ATOM 2253 O O . MET A 1 281 ? -0.467 5.546 0.364 1.00 96.75 281 MET A O 1
ATOM 2257 N N . LEU A 1 282 ? 0.580 5.716 2.340 1.00 97.00 282 LEU A N 1
ATOM 2258 C CA . LEU A 1 282 ? 1.371 6.893 1.954 1.00 97.00 282 LEU A CA 1
ATOM 2259 C C . LEU A 1 282 ? 2.422 6.536 0.897 1.00 97.00 282 LEU A C 1
ATOM 2261 O O . LEU A 1 282 ? 2.614 7.299 -0.046 1.00 97.00 282 LEU A O 1
ATOM 2265 N N . VAL A 1 283 ? 3.063 5.369 1.010 1.00 97.56 283 VAL A N 1
ATOM 2266 C CA . VAL A 1 283 ? 4.009 4.874 -0.005 1.00 97.56 283 VAL A CA 1
ATOM 2267 C C . VAL A 1 283 ? 3.323 4.688 -1.362 1.00 97.56 283 VAL A C 1
ATOM 2269 O O . VAL A 1 283 ? 3.852 5.155 -2.367 1.00 97.56 283 VAL A O 1
ATOM 2272 N N . MET A 1 284 ? 2.122 4.102 -1.406 1.00 98.50 284 MET A N 1
ATOM 2273 C CA . MET A 1 284 ? 1.317 4.014 -2.636 1.00 98.50 284 MET A CA 1
ATOM 2274 C C . MET A 1 284 ? 0.992 5.399 -3.208 1.00 98.50 284 MET A C 1
ATOM 2276 O O . MET A 1 284 ? 1.100 5.609 -4.414 1.00 98.50 284 MET A O 1
ATOM 2280 N N . ALA A 1 285 ? 0.621 6.356 -2.351 1.00 98.25 285 ALA A N 1
ATOM 2281 C CA . ALA A 1 285 ? 0.336 7.720 -2.783 1.00 98.25 285 ALA A CA 1
ATOM 2282 C C . ALA A 1 285 ? 1.580 8.403 -3.377 1.00 98.25 285 ALA A C 1
ATOM 2284 O O . ALA A 1 285 ? 1.477 9.041 -4.424 1.00 98.25 285 ALA A O 1
ATOM 2285 N N . CYS A 1 286 ? 2.753 8.236 -2.753 1.00 97.88 286 CYS A N 1
ATOM 2286 C CA . CYS A 1 286 ? 4.026 8.719 -3.289 1.00 97.88 286 CYS A CA 1
ATOM 2287 C C . CYS A 1 286 ? 4.372 8.055 -4.624 1.00 97.88 286 CYS A C 1
ATOM 2289 O O . CYS A 1 286 ? 4.838 8.743 -5.522 1.00 97.88 286 CYS A O 1
ATOM 2291 N N . TYR A 1 287 ? 4.137 6.748 -4.766 1.00 97.75 287 TYR A N 1
ATOM 2292 C CA . TYR A 1 287 ? 4.423 6.020 -6.003 1.00 97.75 287 TYR A CA 1
ATOM 2293 C C . TYR A 1 287 ? 3.604 6.576 -7.179 1.00 97.75 287 TYR A C 1
ATOM 2295 O O . TYR A 1 287 ? 4.145 6.804 -8.256 1.00 97.75 287 TYR A O 1
ATOM 2303 N N . ASN A 1 288 ? 2.312 6.847 -6.959 1.00 97.25 288 ASN A N 1
ATOM 2304 C CA . ASN A 1 288 ? 1.415 7.330 -8.009 1.00 97.25 288 ASN A CA 1
ATOM 2305 C C . ASN A 1 288 ? 1.541 8.840 -8.284 1.00 97.25 288 ASN A C 1
ATOM 2307 O O . ASN A 1 288 ? 1.657 9.244 -9.438 1.00 97.25 288 ASN A O 1
ATOM 2311 N N . TRP A 1 289 ? 1.512 9.691 -7.252 1.00 96.06 289 TRP A N 1
ATOM 2312 C CA . TRP A 1 289 ? 1.517 11.153 -7.435 1.00 96.06 289 TRP A CA 1
ATOM 2313 C C . TRP A 1 289 ? 2.927 11.767 -7.453 1.00 96.06 289 TRP A C 1
ATOM 2315 O O . TRP A 1 289 ? 3.122 12.896 -7.911 1.00 96.06 289 TRP A O 1
ATOM 2325 N N . GLY A 1 290 ? 3.921 11.018 -6.981 1.00 95.00 290 GLY A N 1
ATOM 2326 C CA . GLY A 1 290 ? 5.304 11.449 -6.825 1.00 95.00 290 GLY A CA 1
ATOM 2327 C C . GLY A 1 290 ? 5.628 11.888 -5.396 1.00 95.00 290 GLY A C 1
ATOM 2328 O O . GLY A 1 290 ? 4.870 12.616 -4.744 1.00 95.00 290 GLY A O 1
ATOM 2329 N N . GLU A 1 291 ? 6.811 11.492 -4.918 1.00 95.00 291 GLU A N 1
ATOM 2330 C CA . GLU A 1 291 ? 7.286 11.821 -3.572 1.00 95.00 291 GLU A CA 1
ATOM 2331 C C . GLU A 1 291 ? 7.395 13.337 -3.324 1.00 95.00 291 GLU A C 1
ATOM 2333 O O . GLU A 1 291 ? 7.115 13.807 -2.221 1.00 95.00 291 GLU A O 1
ATOM 2338 N N . ASP A 1 292 ? 7.707 14.123 -4.357 1.00 94.75 292 ASP A N 1
ATOM 2339 C CA . ASP A 1 292 ? 7.854 15.580 -4.260 1.00 94.75 292 ASP A CA 1
ATOM 2340 C C . ASP A 1 292 ? 6.532 16.303 -3.958 1.00 94.75 292 ASP A C 1
ATOM 2342 O O . ASP A 1 292 ? 6.549 17.433 -3.472 1.00 94.75 292 ASP A O 1
ATOM 2346 N N . GLN A 1 293 ? 5.388 15.670 -4.244 1.00 96.19 293 GLN A N 1
ATOM 2347 C CA . GLN A 1 293 ? 4.059 16.221 -3.958 1.00 96.19 293 GLN A CA 1
ATOM 2348 C C . GLN A 1 293 ? 3.549 15.763 -2.591 1.00 96.19 293 GLN A C 1
ATOM 2350 O O . GLN A 1 293 ? 3.012 16.557 -1.821 1.00 96.19 293 GLN A O 1
ATOM 2355 N N . VAL A 1 294 ? 3.742 14.482 -2.269 1.00 97.12 294 VAL A N 1
ATOM 2356 C CA . VAL A 1 294 ? 3.173 13.874 -1.061 1.00 97.12 294 VAL A CA 1
ATOM 2357 C C . VAL A 1 294 ? 4.012 14.177 0.180 1.00 97.12 294 VAL A C 1
ATOM 2359 O O . VAL A 1 294 ? 3.457 14.530 1.220 1.00 97.12 294 VAL A O 1
ATOM 2362 N N . LEU A 1 295 ? 5.346 14.096 0.102 1.00 95.69 295 LEU A N 1
ATOM 2363 C CA . LEU A 1 295 ? 6.203 14.249 1.283 1.00 95.69 295 LEU A CA 1
ATOM 2364 C C . LEU A 1 295 ? 6.100 15.623 1.962 1.00 95.69 295 LEU A C 1
ATOM 2366 O O . LEU A 1 295 ? 6.101 15.645 3.193 1.00 95.69 295 LEU A O 1
ATOM 2370 N N . PRO A 1 296 ? 5.978 16.765 1.255 1.00 96.62 296 PRO A N 1
ATOM 2371 C CA . PRO A 1 296 ? 5.741 18.050 1.914 1.00 96.62 296 PRO A CA 1
ATOM 2372 C C . PRO A 1 296 ? 4.463 18.068 2.762 1.00 96.62 296 PRO A C 1
ATOM 2374 O O . PRO A 1 296 ? 4.492 18.580 3.879 1.00 96.62 296 PRO A O 1
ATOM 2377 N N . LEU A 1 297 ? 3.378 17.456 2.273 1.00 96.75 297 LEU A N 1
ATOM 2378 C CA . LEU A 1 297 ? 2.111 17.342 3.006 1.00 96.75 297 LEU A CA 1
ATOM 2379 C C . LEU A 1 297 ? 2.252 16.406 4.212 1.00 96.75 297 LEU A C 1
ATOM 2381 O O . LEU A 1 297 ? 1.775 16.700 5.304 1.00 96.75 297 LEU A O 1
ATOM 2385 N N . VAL A 1 298 ? 2.985 15.300 4.051 1.00 94.69 298 VAL A N 1
ATOM 2386 C CA . VAL A 1 298 ? 3.283 14.391 5.167 1.00 94.69 298 VAL A CA 1
ATOM 2387 C C . VAL A 1 298 ? 4.119 15.086 6.244 1.00 94.69 298 VAL A C 1
ATOM 2389 O O . VAL A 1 298 ? 3.883 14.894 7.435 1.00 94.69 298 VAL A O 1
ATOM 2392 N N . ARG A 1 299 ? 5.071 15.936 5.850 1.00 93.81 299 ARG A N 1
ATOM 2393 C CA . ARG A 1 299 ? 5.924 16.694 6.777 1.00 93.81 299 ARG A CA 1
ATOM 2394 C C . ARG A 1 299 ? 5.170 17.769 7.554 1.00 93.81 299 ARG A C 1
ATOM 2396 O O . ARG A 1 299 ? 5.613 18.087 8.656 1.00 93.81 299 ARG A O 1
ATOM 2403 N N . SER A 1 300 ? 4.061 18.302 7.032 1.00 94.19 300 SER A N 1
ATOM 2404 C CA . SER A 1 300 ? 3.195 19.214 7.794 1.00 94.19 300 SER A CA 1
ATOM 2405 C C . SER A 1 300 ? 2.349 18.515 8.861 1.00 94.19 300 SER A C 1
ATOM 2407 O O . SER A 1 300 ? 1.845 19.190 9.756 1.00 94.19 300 SER A O 1
ATOM 2409 N N . MET A 1 301 ? 2.225 17.184 8.814 1.00 92.81 301 MET A N 1
ATOM 2410 C CA . MET A 1 301 ? 1.548 16.403 9.852 1.00 92.81 301 MET A CA 1
ATOM 2411 C C . MET A 1 301 ? 2.438 16.233 11.103 1.00 92.81 301 MET A C 1
ATOM 2413 O O . MET A 1 301 ? 3.675 16.284 11.000 1.00 92.81 301 MET A O 1
ATOM 2417 N N . PRO A 1 302 ? 1.846 15.968 12.289 1.00 87.94 302 PRO A N 1
ATOM 2418 C CA . PRO A 1 302 ? 2.596 15.727 13.522 1.00 87.94 302 PRO A CA 1
ATOM 2419 C C . PRO A 1 302 ? 3.709 14.688 13.347 1.00 87.94 302 PRO A C 1
ATOM 2421 O O . PRO A 1 302 ? 3.555 13.723 12.607 1.00 87.94 302 PRO A O 1
ATOM 2424 N N . LEU A 1 303 ? 4.836 14.847 14.047 1.00 80.38 303 LEU A N 1
ATOM 2425 C CA . LEU A 1 303 ? 5.978 13.916 13.968 1.00 80.38 303 LEU A CA 1
ATOM 2426 C C . LEU A 1 303 ? 5.699 12.530 14.578 1.00 80.38 303 LEU A C 1
ATOM 2428 O O . LEU A 1 303 ? 6.535 11.639 14.484 1.00 80.38 303 LEU A O 1
ATOM 2432 N N . ASN A 1 304 ? 4.531 12.336 15.193 1.00 80.25 304 ASN A N 1
ATOM 2433 C CA . ASN A 1 304 ? 4.118 11.059 15.755 1.00 80.25 304 ASN A CA 1
ATOM 2434 C C . ASN A 1 304 ? 3.827 10.041 14.628 1.00 80.25 304 ASN A C 1
ATOM 2436 O O . ASN A 1 304 ? 2.887 10.265 13.862 1.00 80.25 304 ASN A O 1
ATOM 2440 N N . PRO A 1 305 ? 4.541 8.897 14.556 1.00 71.75 305 PRO A N 1
ATOM 2441 C CA . PRO A 1 305 ? 4.287 7.852 13.560 1.00 71.75 305 PRO A CA 1
ATOM 2442 C C . PRO A 1 305 ? 2.843 7.337 13.540 1.00 71.75 305 PRO A C 1
ATOM 2444 O O . PRO A 1 305 ? 2.347 6.952 12.489 1.00 71.75 305 PRO A O 1
ATOM 2447 N N . GLY A 1 306 ? 2.148 7.366 14.680 1.00 75.62 306 GLY A N 1
ATOM 2448 C CA . GLY A 1 306 ? 0.739 6.988 14.768 1.00 75.62 306 GLY A CA 1
ATOM 2449 C C . GLY A 1 306 ? -0.204 7.901 13.985 1.00 75.62 306 GLY A C 1
ATOM 2450 O O . GLY A 1 306 ? -1.240 7.456 13.499 1.00 75.62 306 GLY A O 1
ATOM 2451 N N . GLU A 1 307 ? 0.176 9.169 13.831 1.00 82.81 307 GLU A N 1
ATOM 2452 C CA . GLU A 1 307 ? -0.606 10.180 13.120 1.00 82.81 307 GLU A CA 1
ATOM 2453 C C . GLU A 1 307 ? -0.084 10.454 11.708 1.00 82.81 307 GLU A C 1
ATOM 2455 O O . GLU A 1 307 ? -0.773 11.097 10.924 1.00 82.81 307 GLU A O 1
ATOM 2460 N N . ARG A 1 308 ? 1.098 9.943 11.348 1.00 88.56 308 ARG A N 1
ATOM 2461 C CA . ARG A 1 308 ? 1.635 10.015 9.982 1.00 88.56 308 ARG A CA 1
ATOM 2462 C C . ARG A 1 308 ? 1.125 8.860 9.143 1.00 88.56 308 ARG A C 1
ATOM 2464 O O . ARG A 1 308 ? 1.861 7.946 8.786 1.00 88.56 308 ARG A O 1
ATOM 2471 N N . ASN A 1 309 ? -0.158 8.910 8.837 1.00 91.19 309 ASN A N 1
ATOM 2472 C CA . ASN A 1 309 ? -0.829 7.880 8.066 1.00 91.19 309 ASN A CA 1
ATOM 2473 C C . ASN A 1 309 ? -1.677 8.483 6.940 1.00 91.19 309 ASN A C 1
ATOM 2475 O O . ASN A 1 309 ? -1.833 9.705 6.843 1.00 91.19 309 ASN A O 1
ATOM 2479 N N . PHE A 1 310 ? -2.201 7.632 6.057 1.00 93.38 310 PHE A N 1
ATOM 2480 C CA . PHE A 1 310 ? -2.955 8.107 4.897 1.00 93.38 310 PHE A CA 1
ATOM 2481 C C . PHE A 1 310 ? -4.275 8.787 5.293 1.00 93.38 310 PHE A C 1
ATOM 2483 O O . PHE A 1 310 ? -4.715 9.722 4.624 1.00 93.38 310 PHE A O 1
ATOM 2490 N N . TRP A 1 311 ? -4.873 8.398 6.423 1.00 90.94 311 TRP A N 1
ATOM 2491 C CA . TRP A 1 311 ? -6.096 9.018 6.942 1.00 90.94 311 TRP A CA 1
ATOM 2492 C C . TRP A 1 311 ? -5.876 10.451 7.380 1.00 90.94 311 TRP A C 1
ATOM 2494 O O . TRP A 1 311 ? -6.681 11.316 7.044 1.00 90.94 311 TRP A O 1
ATOM 2504 N N . ARG A 1 312 ? -4.782 10.714 8.099 1.00 92.94 312 ARG A N 1
ATOM 2505 C CA . ARG A 1 312 ? -4.424 12.074 8.497 1.00 92.94 312 ARG A CA 1
ATOM 2506 C C . ARG A 1 312 ? -4.131 12.929 7.270 1.00 92.94 312 ARG A C 1
ATOM 2508 O O . ARG A 1 312 ? -4.655 14.034 7.183 1.00 92.94 312 ARG A O 1
ATOM 2515 N N . LEU A 1 313 ? -3.404 12.387 6.287 1.00 94.81 313 LEU A N 1
ATOM 2516 C CA . LEU A 1 313 ? -3.150 13.087 5.027 1.00 94.81 313 LEU A CA 1
ATOM 2517 C C . LEU A 1 313 ? -4.469 13.478 4.342 1.00 94.81 313 LEU A C 1
ATOM 2519 O O . LEU A 1 313 ? -4.620 14.611 3.889 1.00 94.81 313 LEU A O 1
ATOM 2523 N N . LEU A 1 314 ? -5.445 12.567 4.296 1.00 93.75 314 LEU A N 1
ATOM 2524 C CA . LEU A 1 314 ? -6.767 12.871 3.758 1.00 93.75 314 LEU A CA 1
ATOM 2525 C C . LEU A 1 314 ? -7.515 13.903 4.602 1.00 93.75 314 LEU A C 1
ATOM 2527 O O . LEU A 1 314 ? -8.062 14.842 4.036 1.00 93.75 314 LEU A O 1
ATOM 2531 N N . ALA A 1 315 ? -7.540 13.762 5.925 1.00 92.81 315 ALA A N 1
ATOM 2532 C CA . ALA A 1 315 ? -8.238 14.691 6.809 1.00 92.81 315 ALA A CA 1
ATOM 2533 C C . ALA A 1 315 ? -7.717 16.131 6.658 1.00 92.81 315 ALA A C 1
ATOM 2535 O O . ALA A 1 315 ? -8.513 17.066 6.573 1.00 92.81 315 ALA A O 1
ATOM 2536 N N . ASP A 1 316 ? -6.398 16.290 6.556 1.00 94.56 316 ASP A N 1
ATOM 2537 C CA . ASP A 1 316 ? -5.742 17.595 6.530 1.00 94.56 316 ASP A CA 1
ATOM 2538 C C . ASP A 1 316 ? -5.673 18.183 5.104 1.00 94.56 316 ASP A C 1
ATOM 2540 O O . ASP A 1 316 ? -5.728 19.402 4.922 1.00 94.56 316 ASP A O 1
ATOM 2544 N N . HIS A 1 317 ? -5.583 17.331 4.072 1.00 95.56 317 HIS A N 1
ATOM 2545 C CA . HIS A 1 317 ? -5.246 17.748 2.705 1.00 95.56 317 HIS A CA 1
ATOM 2546 C C . HIS A 1 317 ? -6.160 17.187 1.603 1.00 95.56 317 HIS A C 1
ATOM 2548 O O . HIS A 1 317 ? -5.785 17.233 0.429 1.00 95.56 317 HIS A O 1
ATOM 2554 N N . ARG A 1 318 ? -7.376 16.703 1.910 1.00 94.19 318 ARG A N 1
ATOM 2555 C CA . ARG A 1 318 ? -8.273 16.061 0.920 1.00 94.19 318 ARG A CA 1
ATOM 2556 C C . ARG A 1 318 ? -8.421 16.823 -0.398 1.00 94.19 318 ARG A C 1
ATOM 2558 O O . ARG A 1 318 ? -8.491 16.184 -1.445 1.00 94.19 318 ARG A O 1
ATOM 2565 N N . SER A 1 319 ? -8.521 18.151 -0.351 1.00 95.19 319 SER A N 1
ATOM 2566 C CA . SER A 1 319 ? -8.725 19.008 -1.529 1.00 95.19 319 SER A CA 1
ATOM 2567 C C . SER A 1 319 ? -7.502 19.107 -2.443 1.00 95.19 319 SER A C 1
ATOM 2569 O O . SER A 1 319 ? -7.656 19.444 -3.613 1.00 95.19 319 SER A O 1
ATOM 2571 N N . GLN A 1 320 ? -6.309 18.817 -1.923 1.00 96.50 320 GLN A N 1
ATOM 2572 C CA . GLN A 1 320 ? -5.055 18.853 -2.675 1.00 96.50 320 GLN A CA 1
ATOM 2573 C C . GLN A 1 320 ? -4.765 17.507 -3.346 1.00 96.50 320 GLN A C 1
ATOM 2575 O O . GLN A 1 320 ? -4.130 17.481 -4.394 1.00 96.50 320 GLN A O 1
ATOM 2580 N N . ILE A 1 321 ? -5.251 16.400 -2.773 1.00 96.75 321 ILE A N 1
ATOM 2581 C CA . ILE A 1 321 ? -4.976 15.050 -3.277 1.00 96.75 321 ILE A CA 1
ATOM 2582 C C . ILE A 1 321 ? -5.810 14.763 -4.537 1.00 96.75 321 ILE A C 1
ATOM 2584 O O . ILE A 1 321 ? -7.049 14.813 -4.475 1.00 96.75 321 ILE A O 1
ATOM 2588 N N . PRO A 1 322 ? -5.170 14.401 -5.667 1.00 97.25 322 PRO A N 1
ATOM 2589 C CA . PRO A 1 322 ? -5.866 14.012 -6.882 1.00 97.25 322 PRO A CA 1
ATOM 2590 C C . PRO A 1 322 ? -6.804 12.832 -6.645 1.00 97.25 322 PRO A C 1
ATOM 2592 O O . PRO A 1 322 ? -6.496 11.895 -5.904 1.00 97.25 322 PRO A O 1
ATOM 2595 N N . LYS A 1 323 ? -7.949 12.840 -7.336 1.00 97.38 323 LYS A N 1
ATOM 2596 C CA . LYS A 1 323 ? -8.880 11.706 -7.301 1.00 97.38 323 LYS A CA 1
ATOM 2597 C C . LYS A 1 323 ? -8.212 10.411 -7.772 1.00 97.38 323 LYS A C 1
ATOM 2599 O O . LYS A 1 323 ? -8.477 9.368 -7.193 1.00 97.38 323 LYS A O 1
ATOM 2604 N N . GLU A 1 324 ? -7.344 10.495 -8.776 1.00 96.62 324 GLU A N 1
ATOM 2605 C CA . GLU A 1 324 ? -6.587 9.351 -9.283 1.00 96.62 324 GLU A CA 1
ATOM 2606 C C . GLU A 1 324 ? -5.766 8.679 -8.178 1.00 96.62 324 GLU A C 1
ATOM 2608 O O . GLU A 1 324 ? -5.918 7.485 -7.961 1.00 96.62 324 GLU A O 1
ATOM 2613 N N . THR A 1 325 ? -4.993 9.448 -7.410 1.00 98.06 325 THR A N 1
ATOM 2614 C CA . THR A 1 325 ? -4.170 8.931 -6.306 1.00 98.06 325 THR A CA 1
ATOM 2615 C C . THR A 1 325 ? -5.005 8.377 -5.161 1.00 98.06 325 THR A C 1
ATOM 2617 O O . THR A 1 325 ? -4.675 7.336 -4.597 1.00 98.06 325 THR A O 1
ATOM 2620 N N . TYR A 1 326 ? -6.116 9.040 -4.832 1.00 97.88 326 TYR A N 1
ATOM 2621 C CA . TYR A 1 326 ? -7.078 8.509 -3.869 1.00 97.88 326 TYR A CA 1
ATOM 2622 C C . TYR A 1 326 ? -7.608 7.140 -4.318 1.00 97.88 326 TYR A C 1
ATOM 2624 O O . TYR A 1 326 ? -7.548 6.173 -3.561 1.00 97.88 326 TYR A O 1
ATOM 2632 N N . ASP A 1 327 ? -8.089 7.046 -5.559 1.00 98.31 327 ASP A N 1
ATOM 2633 C CA . ASP A 1 327 ? -8.644 5.810 -6.102 1.00 98.31 327 ASP A CA 1
ATOM 2634 C C . ASP A 1 327 ? -7.570 4.717 -6.214 1.00 98.31 327 ASP A C 1
ATOM 2636 O O . ASP A 1 327 ? -7.833 3.566 -5.876 1.00 98.31 327 ASP A O 1
ATOM 2640 N N . TYR A 1 328 ? -6.353 5.078 -6.627 1.00 98.62 328 TYR A N 1
ATOM 2641 C CA . TYR A 1 328 ? -5.196 4.193 -6.759 1.00 98.62 328 TYR A CA 1
ATOM 2642 C C . TYR A 1 328 ? -4.904 3.433 -5.464 1.00 98.62 328 TYR A C 1
ATOM 2644 O O . TYR A 1 328 ? -4.848 2.202 -5.454 1.00 98.62 328 TYR A O 1
ATOM 2652 N N . VAL A 1 329 ? -4.803 4.165 -4.352 1.00 98.50 329 VAL A N 1
ATOM 2653 C CA . VAL A 1 329 ? -4.552 3.599 -3.024 1.00 98.50 329 VAL A CA 1
ATOM 2654 C C . VAL A 1 329 ? -5.645 2.592 -2.643 1.00 98.50 329 VAL A C 1
ATOM 2656 O O . VAL A 1 329 ? -5.351 1.474 -2.214 1.00 98.50 329 VAL A O 1
ATOM 2659 N N . PHE A 1 330 ? -6.918 2.936 -2.849 1.00 98.44 330 PHE A N 1
ATOM 2660 C CA . PHE A 1 330 ? -8.021 2.042 -2.498 1.00 98.44 330 PHE A CA 1
ATOM 2661 C C . PHE A 1 330 ? -8.186 0.850 -3.449 1.00 98.44 330 PHE A C 1
ATOM 2663 O O . PHE A 1 330 ? -8.584 -0.226 -2.990 1.00 98.44 330 PHE A O 1
ATOM 2670 N N . TYR A 1 331 ? -7.856 0.983 -4.737 1.00 98.75 331 TYR A N 1
ATOM 2671 C CA . TYR A 1 331 ? -7.807 -0.151 -5.663 1.00 98.75 331 TYR A CA 1
ATOM 2672 C C . TYR A 1 331 ? -6.816 -1.207 -5.177 1.00 98.75 331 TYR A C 1
ATOM 2674 O O . TYR A 1 331 ? -7.165 -2.385 -5.132 1.00 98.75 331 TYR A O 1
ATOM 2682 N N . ILE A 1 332 ? -5.630 -0.786 -4.737 1.00 98.81 332 ILE A N 1
ATOM 2683 C CA . ILE A 1 332 ? -4.580 -1.686 -4.246 1.00 98.81 332 ILE A CA 1
ATOM 2684 C C . ILE A 1 332 ? -4.977 -2.321 -2.914 1.00 98.81 332 ILE A C 1
ATOM 2686 O O . ILE A 1 332 ? -4.907 -3.540 -2.773 1.00 98.81 332 ILE A O 1
ATOM 2690 N N . VAL A 1 333 ? -5.447 -1.526 -1.946 1.00 98.50 333 VAL A N 1
ATOM 2691 C CA . VAL A 1 333 ? -5.856 -2.050 -0.632 1.00 98.50 333 VAL A CA 1
ATOM 2692 C C . VAL A 1 333 ? -7.009 -3.044 -0.760 1.00 98.50 333 VAL A C 1
ATOM 2694 O O . VAL A 1 333 ? -6.961 -4.121 -0.171 1.00 98.50 333 VAL A O 1
ATOM 2697 N N . SER A 1 334 ? -8.030 -2.734 -1.559 1.00 98.69 334 SER A N 1
ATOM 2698 C CA . SER A 1 334 ? -9.146 -3.662 -1.785 1.00 98.69 334 SER A CA 1
ATOM 2699 C C . SER A 1 334 ? -8.723 -4.928 -2.536 1.00 98.69 334 SER A C 1
ATOM 2701 O O . SER A 1 334 ? -9.178 -6.014 -2.184 1.00 98.69 334 SER A O 1
ATOM 2703 N N . ALA A 1 335 ? -7.822 -4.819 -3.517 1.00 98.75 335 ALA A N 1
ATOM 2704 C CA . ALA A 1 335 ? -7.257 -5.968 -4.220 1.00 98.75 335 ALA A CA 1
ATOM 2705 C C . ALA A 1 335 ? -6.449 -6.876 -3.274 1.00 98.75 335 ALA A C 1
ATOM 2707 O O . ALA A 1 335 ? -6.577 -8.101 -3.341 1.00 98.75 335 ALA A O 1
ATOM 2708 N N . ALA A 1 336 ? -5.698 -6.285 -2.340 1.00 98.56 336 ALA A N 1
ATOM 2709 C CA . ALA A 1 336 ? -5.000 -7.007 -1.283 1.00 98.56 336 ALA A CA 1
ATOM 2710 C C . ALA A 1 336 ? -5.966 -7.720 -0.327 1.00 98.56 336 ALA A C 1
ATOM 2712 O O . ALA A 1 336 ? -5.752 -8.890 -0.025 1.00 98.56 336 ALA A O 1
ATOM 2713 N N . VAL A 1 337 ? -7.065 -7.074 0.082 1.00 98.31 337 VAL A N 1
ATOM 2714 C CA . VAL A 1 337 ? -8.112 -7.707 0.911 1.00 98.31 337 VAL A CA 1
ATOM 2715 C C . VAL A 1 337 ? -8.715 -8.925 0.221 1.00 98.31 337 VAL A C 1
ATOM 2717 O O . VAL A 1 337 ? -8.858 -9.970 0.854 1.00 98.31 337 VAL A O 1
ATOM 2720 N N . ILE A 1 338 ? -9.036 -8.812 -1.072 1.00 98.50 338 ILE A N 1
ATOM 2721 C CA . ILE A 1 338 ? -9.518 -9.951 -1.860 1.00 98.50 338 ILE A CA 1
ATOM 2722 C C . ILE A 1 338 ? -8.456 -11.052 -1.899 1.00 98.50 338 ILE A C 1
ATOM 2724 O O . ILE A 1 338 ? -8.777 -12.219 -1.695 1.00 98.50 338 ILE A O 1
ATOM 2728 N N . GLY A 1 339 ? -7.197 -10.671 -2.108 1.00 97.62 339 GLY A N 1
ATOM 2729 C CA . GLY A 1 339 ? -6.051 -11.568 -2.202 1.00 97.62 339 GLY A CA 1
ATOM 2730 C C . GLY A 1 339 ? -5.848 -12.485 -1.008 1.00 97.62 339 GLY A C 1
ATOM 2731 O O . GLY A 1 339 ? -5.490 -13.644 -1.189 1.00 97.62 339 GLY A O 1
ATOM 2732 N N . GLU A 1 340 ? -6.113 -11.991 0.202 1.00 96.00 340 GLU A N 1
ATOM 2733 C CA . GLU A 1 340 ? -5.961 -12.773 1.432 1.00 96.00 340 GLU A CA 1
ATOM 2734 C C . GLU A 1 340 ? -6.936 -13.964 1.504 1.00 96.00 340 GLU A C 1
ATOM 2736 O O . GLU A 1 340 ? -6.604 -14.989 2.100 1.00 96.00 340 GLU A O 1
ATOM 2741 N N . ASN A 1 341 ? -8.126 -13.857 0.894 1.00 96.88 341 ASN A N 1
ATOM 2742 C CA . ASN A 1 341 ? -9.075 -14.967 0.755 1.00 96.88 341 ASN A CA 1
ATOM 2743 C C . ASN A 1 341 ? -9.996 -14.773 -0.470 1.00 96.88 341 ASN A C 1
ATOM 2745 O O . ASN A 1 341 ? -11.151 -14.364 -0.310 1.00 96.88 341 ASN A O 1
ATOM 2749 N N . PRO A 1 342 ? -9.547 -15.096 -1.698 1.00 97.69 342 PRO A N 1
ATOM 2750 C CA . PRO A 1 342 ? -10.322 -14.783 -2.900 1.00 97.69 342 PRO A CA 1
ATOM 2751 C C . PRO A 1 342 ? -11.673 -15.512 -2.951 1.00 97.69 342 PRO A C 1
ATOM 2753 O O . PRO A 1 342 ? -12.664 -14.956 -3.433 1.00 97.69 342 PRO A O 1
ATOM 2756 N N . ARG A 1 343 ? -11.755 -16.724 -2.383 1.00 97.06 343 ARG A N 1
ATOM 2757 C CA . ARG A 1 343 ? -12.995 -17.516 -2.330 1.00 97.06 343 ARG A CA 1
ATOM 2758 C C . ARG A 1 343 ? -14.095 -16.843 -1.517 1.00 97.06 343 ARG A C 1
ATOM 2760 O O . ARG A 1 343 ? -15.253 -16.899 -1.926 1.00 97.06 343 ARG A O 1
ATOM 2767 N N . LEU A 1 344 ? -13.747 -16.162 -0.421 1.00 96.38 344 LEU A N 1
ATOM 2768 C CA . LEU A 1 344 ? -14.706 -15.378 0.370 1.00 96.38 344 LEU A CA 1
ATOM 2769 C C . LEU A 1 344 ? -15.404 -14.305 -0.480 1.00 96.38 344 LEU A C 1
ATOM 2771 O O . LEU A 1 344 ? -16.572 -13.995 -0.258 1.00 96.38 344 LEU A O 1
ATOM 2775 N N . PHE A 1 345 ? -14.698 -13.766 -1.474 1.00 97.00 345 PHE A N 1
ATOM 2776 C CA . PHE A 1 345 ? -15.190 -12.719 -2.366 1.00 97.00 345 PHE A CA 1
ATOM 2777 C C . PHE A 1 345 ? -15.751 -13.255 -3.690 1.00 97.00 345 PHE A C 1
ATOM 2779 O O . PHE A 1 345 ? -16.059 -12.461 -4.580 1.00 97.00 345 PHE A O 1
ATOM 2786 N N . GLY A 1 346 ? -15.930 -14.573 -3.820 1.00 96.81 346 GLY A N 1
ATOM 2787 C CA . GLY A 1 346 ? -16.551 -15.201 -4.989 1.00 96.81 346 GLY A CA 1
ATOM 2788 C C . GLY A 1 346 ? -15.601 -15.484 -6.155 1.00 96.81 346 GLY A C 1
ATOM 2789 O O . GLY A 1 346 ? -16.075 -15.734 -7.262 1.00 96.81 346 GLY A O 1
ATOM 2790 N N . PHE A 1 347 ? -14.285 -15.459 -5.934 1.00 97.62 347 PHE A N 1
ATOM 2791 C CA . PHE A 1 347 ? -13.299 -15.877 -6.932 1.00 97.62 347 PHE A CA 1
ATOM 2792 C C . PHE A 1 347 ? -12.989 -17.377 -6.817 1.00 97.62 347 PHE A C 1
ATOM 2794 O O . PHE A 1 347 ? -13.073 -17.976 -5.745 1.00 97.62 347 PHE A O 1
ATOM 2801 N N . ASP A 1 348 ? -12.635 -18.006 -7.936 1.00 96.00 348 ASP A N 1
ATOM 2802 C CA . ASP A 1 348 ? -12.501 -19.461 -8.070 1.00 96.00 348 ASP A CA 1
ATOM 2803 C C . ASP A 1 348 ? -11.096 -20.010 -7.757 1.00 96.00 348 ASP A C 1
ATOM 2805 O O . ASP A 1 348 ? -10.874 -21.221 -7.836 1.00 96.00 348 ASP A O 1
ATOM 2809 N N . PHE A 1 349 ? -10.171 -19.158 -7.315 1.00 95.50 349 PHE A N 1
ATOM 2810 C CA . PHE A 1 349 ? -8.783 -19.495 -6.986 1.00 95.50 349 PHE A CA 1
ATOM 2811 C C . PHE A 1 349 ? -8.442 -19.253 -5.506 1.00 95.50 349 PHE A C 1
ATOM 2813 O O . PHE A 1 349 ? -9.170 -18.575 -4.783 1.00 95.50 349 PHE A O 1
ATOM 2820 N N . ASP A 1 350 ? -7.337 -19.849 -5.050 1.00 94.75 350 ASP A N 1
ATOM 2821 C CA . ASP A 1 350 ? -6.787 -19.640 -3.702 1.00 94.75 350 ASP A CA 1
ATOM 2822 C C . ASP A 1 350 ? -5.910 -18.377 -3.645 1.00 94.75 350 ASP A C 1
ATOM 2824 O O . ASP A 1 350 ? -5.652 -17.753 -4.674 1.00 94.75 350 ASP A O 1
ATOM 2828 N N . ASN A 1 351 ? -5.453 -17.994 -2.446 1.00 95.56 351 ASN A N 1
ATOM 2829 C CA . ASN A 1 351 ? -4.581 -16.831 -2.253 1.00 95.56 351 ASN A CA 1
ATOM 2830 C C . ASN A 1 351 ? -3.354 -16.914 -3.191 1.00 95.56 351 ASN A C 1
ATOM 2832 O O . ASN A 1 351 ? -2.557 -17.846 -3.061 1.00 95.56 351 ASN A O 1
ATOM 2836 N N . PRO A 1 352 ? -3.181 -15.959 -4.128 1.00 94.56 352 PRO A N 1
ATOM 2837 C CA . PRO A 1 352 ? -2.111 -16.019 -5.118 1.00 94.56 352 PRO A CA 1
ATOM 2838 C C . PRO A 1 352 ? -0.716 -15.777 -4.525 1.00 94.56 352 PRO A C 1
ATOM 2840 O O . PRO A 1 352 ? 0.266 -16.041 -5.207 1.00 94.56 352 PRO A O 1
ATOM 2843 N N . LEU A 1 353 ? -0.623 -15.272 -3.292 1.00 94.38 353 LEU A N 1
ATOM 2844 C CA . LEU A 1 353 ? 0.627 -14.925 -2.606 1.00 94.38 353 LEU A CA 1
ATOM 2845 C C . LEU A 1 353 ? 0.972 -15.909 -1.475 1.00 94.38 353 LEU A C 1
ATOM 2847 O O . LEU A 1 353 ? 1.869 -15.643 -0.676 1.00 94.38 353 LEU A O 1
ATOM 2851 N N . ASP A 1 354 ? 0.239 -17.020 -1.366 1.00 87.31 354 ASP A N 1
ATOM 2852 C CA . ASP A 1 354 ? 0.499 -18.048 -0.364 1.00 87.31 354 ASP A CA 1
ATOM 2853 C C . ASP A 1 354 ? 1.651 -18.965 -0.804 1.00 87.31 354 ASP A C 1
ATOM 2855 O O . ASP A 1 354 ? 1.515 -19.774 -1.720 1.00 87.31 354 ASP A O 1
ATOM 2859 N N . TYR A 1 355 ? 2.789 -18.837 -0.119 1.00 65.50 355 TYR A N 1
ATOM 2860 C CA . TYR A 1 355 ? 4.000 -19.638 -0.331 1.00 65.50 355 TYR A CA 1
ATOM 2861 C C . TYR A 1 355 ? 4.003 -20.971 0.433 1.00 65.50 355 TYR A C 1
ATOM 2863 O O . TYR A 1 355 ? 4.997 -21.695 0.397 1.00 65.50 355 TYR A O 1
ATOM 2871 N N . SER A 1 356 ? 2.935 -21.296 1.170 1.00 50.84 356 SER A N 1
ATOM 2872 C CA . SER A 1 356 ? 2.859 -22.520 1.979 1.00 50.84 356 SER A CA 1
ATOM 2873 C C . SER A 1 356 ? 2.532 -23.791 1.180 1.00 50.84 356 SER A C 1
ATOM 2875 O O . SER A 1 356 ? 2.379 -24.858 1.783 1.00 50.84 356 SER A O 1
ATOM 2877 N N . ARG A 1 357 ? 2.443 -23.702 -0.155 1.00 40.94 357 ARG A N 1
ATOM 2878 C CA . ARG A 1 357 ? 2.115 -24.816 -1.055 1.00 40.94 357 ARG A CA 1
ATOM 2879 C C . ARG A 1 357 ? 3.151 -25.050 -2.142 1.00 40.94 357 ARG A C 1
ATOM 2881 O O . ARG A 1 357 ? 3.650 -24.056 -2.714 1.00 40.94 357 ARG A O 1
#

Sequence (357 aa):
EVVGEHTRFIRTAFAEIQTEQKKAHSRQRRIFLIAIGVLAVIGIAIGGYAYHLQIQARHQREIARNLFYAMKSVDVEIAEAERQALNSGDKQAGLAAVNKYEARRKAIQTNYDQFLATLRIYDPKTTEQHRLILRVARIFGEGELDMPADFESEVVRYIKYWQSTGRYARDIRSAQQQGLTRTIPEALLNHGLPVQFFYLAMQESDFDPYRSGPITRKGYAKGMWQFIPETGVKYGLHLGPLVDLPRPDPADERDHAGKATDAATRYIQMLYSTDAQASGMLVMACYNWGEDQVLPLVRSMPLNPGERNFWRLLADHRSQIPKETYDYVFYIVSAAVIGENPRLFGFDFDNPLDYSR

pLDDT: mean 88.67, std 10.77, range [40.94, 98.81]

Secondary structure (DSSP, 8-state):
-THHHHHHHHHHHHHHHHHHHHHHHHHHHHHHHHHHHHHHHHHHHHHHHHHHHHHHHHHHHHHHHHHHHHHHHHHHHHHHHHHHHHHHS-HHHHHHHHHHHHHHHHHHHHHHHHHHHHTTTT-TTS-HHHHHHHHHHHHTT--TTS--TTHHHHHHHHHHHHHHHSHHHHHHHHHHHTTHHHHHHHHHHHTT--GGGHHHHHHHHTT-TT-EEEEETTEEEETTTTB-HHHHHHTTPPPPTTTTSSS--TT-GGG-HHHHHHHHHHHHHHHHTSGGGG-HHHHHHHHHH-HHHHHHHHHHS-S-TTT-SHHHHHHHHTTTS-HHHHHHHHHHHHHHHHHH-GGGGT-SS--TT----